Protein AF-A0A259B5K4-F1 (afdb_monomer)

pLDDT: mean 86.32, std 9.89, range [50.91, 97.94]

Secondary structure (DSSP, 8-state):
-HHHH-HHHHHHS-S----HHHHTT--TT-SS-SSBTTB----SEEEESSGGG--HHHHHHHHHHS-TTPEEEE---TTSPPPSSS--HHHHHHHHHHHTTS--HHHHHHHHHHHS--------TTPPP-HHHHT-------SSS-TT-HHHHHHHHHHTT-HHHHHHHHHSPPPTT-S------PPPTT-HHHHHHHHHHHHHHHHHHHS---SS---HHHHHHHHHHHHHHHTT--EEESBSSSTTBHHHHHHHHHHHHHHTTS--GGG-BTTB-TT-EEEE-S-BTTTTBPTT-EEEEEEEE-HHHHHHHTS--EEEEEEEEEEEE-TTSSEEEEEE-GGG--SEEE-SEEEGGGGTT--

Foldseek 3Di:
DCCVVCVPVVVVDDPDDDDLCVQQQPDPPDPAGPAFLVRARPAQEDEAEQCQQDAPVSVVNSVRRHDPNRHYHYYHDLLDDHHPHHDRPVVVLVVVLVLQFADAPVLQVVCCVVPVDGDDRTRDVPHHHDPSRSVDDDDPDDPVDPPPALVNQLVVCVSVVVPVSNVCSQPPDADPPDPHRRHDDDADPVRPVVLVVLCVLQVQLLVLQVVDDDDPPDDVVSNFVSQVSSVVSNQVDAAAAAACDDCRHPVNVLVVSVVSCCVVVSWVQVPDDVRATAFFKKAFCDQDPVLRDHGLFIWGWGWDFDPVVCVVVVHGDTDIWIWGWDPDADPVRHTDIDTHDPVVRPGMDGGSHDYPVSCPPHD

Radius of gyration: 24.73 Å; Cα contacts (8 Å, |Δi|>4): 506; chains: 1; bounding box: 57×51×72 Å

Nearest PDB structures (foldseek):
  8b1t-assembly1_D  TM=8.996E-01  e=3.443E-26  Escherichia coli
  6t2v-assembly1_D  TM=8.905E-01  e=2.777E-24  Escherichia coli
  3e1s-assembly1_A  TM=7.093E-01  e=1.771E-12  Deinococcus radiodurans
  3gpl-assembly2_B  TM=5.787E-01  e=5.650E-13  Deinococcus radiodurans R1 = ATCC 13939 = DSM 20539
  7mr1-assembly1_D  TM=8.893E-01  e=6.996E-08  Escherichia coli K-12

Solvent-accessible surface area (backbone atoms only — not comparable to full-atom values): 21088 Å² total; per-residue (Å²): 110,63,60,76,75,37,47,70,60,56,72,69,50,80,93,74,89,71,57,69,53,61,70,36,38,57,46,99,92,44,97,61,44,68,25,26,79,93,42,51,46,94,51,65,65,47,78,39,73,59,36,26,55,40,20,41,69,60,48,53,47,52,60,40,9,48,47,96,81,35,45,79,46,80,38,62,50,64,87,50,79,59,22,93,45,70,50,48,49,45,38,52,53,50,52,52,20,64,62,20,10,40,30,50,67,67,53,27,50,50,44,25,74,73,72,73,48,87,58,82,57,50,52,38,92,93,39,66,74,42,76,62,15,65,72,57,85,86,86,84,77,67,87,88,51,62,93,84,32,55,64,58,54,32,51,50,22,56,76,72,66,37,60,68,58,28,50,48,49,32,66,42,76,64,62,98,83,52,102,57,71,54,70,68,77,79,70,52,101,80,38,57,59,57,49,54,49,51,50,65,54,44,45,69,23,36,52,45,58,77,56,52,92,87,68,94,76,88,48,73,66,60,54,45,54,49,49,50,52,32,50,63,41,44,60,74,47,82,48,72,23,92,35,64,63,57,79,68,2,29,59,36,39,30,54,51,49,52,54,52,36,32,73,70,65,65,34,53,62,93,74,31,62,97,79,48,36,57,64,42,38,29,26,26,73,49,69,34,82,90,79,70,42,48,54,63,43,64,31,39,24,32,78,36,83,29,68,68,54,14,64,73,70,77,43,94,33,74,40,73,25,29,38,30,74,42,95,55,59,44,99,86,70,43,64,40,71,45,77,38,59,59,89,75,61,86,50,61,43,75,45,69,28,38,36,54,83,71,47,63,98,62,124

Sequence (363 aa):
PFAAAYPQLRASLPDTVDTVHRLIGIRPDQAQPRYHAGSPLPADVVVIDEASMLGLALMAKTLAALLPDTQLIMLGDQDQLASVEPGAVLGELGAAALNSGGYTPAMAQWILATTGEAVESATKAGAEPTALAEATVWLRQSHRFGASSAIAALAQSVNAGDDKAAVAWLTAPASSDSDFAIRLVHDDAARRPLLAIVLAATNSWLHLVNAPWQSADFGYQVIDDWARAVFAAHSQAQLLCALRHGAYGVVGLNAFIEHSLNHAGLINADQAIDGWYAGRPVMVTRNDSTLHLANGEVGLTLPYLDPELSASEGKPATGLRVAFLSDGVNVAGVPAVRWINPHRLVSVETAFALTVHKAQGSE

Mean predicted aligned error: 8.49 Å

Structure (mmCIF, N/CA/C/O backbone):
data_AF-A0A259B5K4-F1
#
_entry.id   AF-A0A259B5K4-F1
#
loop_
_atom_site.group_PDB
_atom_site.id
_atom_site.type_symbol
_atom_site.label_atom_id
_atom_site.label_alt_id
_atom_site.label_comp_id
_atom_site.label_asym_id
_atom_site.label_entity_id
_atom_site.label_seq_id
_atom_site.pdbx_PDB_ins_code
_atom_site.Cartn_x
_atom_site.Cartn_y
_atom_site.Cartn_z
_atom_site.occupancy
_atom_site.B_iso_or_equiv
_atom_site.auth_seq_id
_atom_site.auth_comp_id
_atom_site.auth_asym_id
_atom_site.auth_atom_id
_atom_site.pdbx_PDB_model_num
ATOM 1 N N . PRO A 1 1 ? 11.284 -12.332 17.196 1.00 63.81 1 PRO A N 1
ATOM 2 C CA . PRO A 1 1 ? 10.807 -12.054 18.578 1.00 63.81 1 PRO A CA 1
ATOM 3 C C . PRO A 1 1 ? 9.509 -12.801 18.929 1.00 63.81 1 PRO A C 1
ATOM 5 O O . PRO A 1 1 ? 9.563 -13.696 19.759 1.00 63.81 1 PRO A O 1
ATOM 8 N N . PHE A 1 2 ? 8.384 -12.529 18.251 1.00 68.75 2 PHE A N 1
ATOM 9 C CA . PHE A 1 2 ? 7.101 -13.203 18.515 1.00 68.75 2 PHE A CA 1
ATOM 10 C C . PHE A 1 2 ? 7.116 -14.700 18.174 1.00 68.75 2 PHE A C 1
ATOM 12 O O . PHE A 1 2 ? 6.819 -15.520 19.030 1.00 68.75 2 PHE A O 1
ATOM 19 N N . ALA A 1 3 ? 7.555 -15.073 16.967 1.00 69.75 3 ALA A N 1
ATOM 20 C CA . ALA A 1 3 ? 7.626 -16.481 16.552 1.00 69.75 3 ALA A CA 1
ATOM 21 C C . ALA A 1 3 ? 8.559 -17.334 17.436 1.00 69.75 3 ALA A C 1
ATOM 23 O O . ALA A 1 3 ? 8.342 -18.530 17.586 1.00 69.75 3 ALA A O 1
ATOM 24 N N . ALA A 1 4 ? 9.576 -16.714 18.040 1.00 75.69 4 ALA A N 1
ATOM 25 C CA . ALA A 1 4 ? 10.474 -17.383 18.977 1.00 75.69 4 ALA A CA 1
ATOM 26 C C . ALA A 1 4 ? 9.861 -17.508 20.383 1.00 75.69 4 ALA A C 1
ATOM 28 O O . ALA A 1 4 ? 10.070 -18.516 21.047 1.00 75.69 4 ALA A O 1
ATOM 29 N N . ALA A 1 5 ? 9.102 -16.499 20.825 1.00 77.75 5 ALA A N 1
ATOM 30 C CA . ALA A 1 5 ? 8.437 -16.493 22.127 1.00 77.75 5 ALA A CA 1
ATOM 31 C C . ALA A 1 5 ? 7.173 -17.372 22.152 1.00 77.75 5 ALA A C 1
ATOM 33 O O . ALA A 1 5 ? 6.894 -18.017 23.157 1.00 77.75 5 ALA A O 1
ATOM 34 N N . TYR A 1 6 ? 6.440 -17.437 21.035 1.00 82.06 6 TYR A N 1
ATOM 35 C CA . TYR A 1 6 ? 5.165 -18.150 20.902 1.00 82.06 6 TYR A CA 1
ATOM 36 C C . TYR A 1 6 ? 5.125 -19.029 19.638 1.00 82.06 6 TYR A C 1
ATOM 38 O O . TYR A 1 6 ? 4.276 -18.833 18.763 1.00 82.06 6 TYR A O 1
ATOM 46 N N . PRO A 1 7 ? 6.029 -20.018 19.511 1.00 78.75 7 PRO A N 1
ATOM 47 C CA . PRO A 1 7 ? 6.157 -20.823 18.294 1.00 78.75 7 PRO A CA 1
ATOM 48 C C . PRO A 1 7 ? 4.889 -21.626 17.980 1.00 78.75 7 PRO A C 1
ATOM 50 O O . PRO A 1 7 ? 4.495 -21.732 16.822 1.00 78.75 7 PRO A O 1
ATOM 53 N N . GLN A 1 8 ? 4.212 -22.140 19.012 1.00 83.38 8 GLN A N 1
ATOM 54 C CA . GLN A 1 8 ? 2.969 -22.902 18.855 1.00 83.38 8 GLN A CA 1
ATOM 55 C C . GLN A 1 8 ? 1.814 -22.023 18.363 1.00 83.38 8 GLN A C 1
ATOM 57 O O . GLN A 1 8 ? 1.091 -22.421 17.455 1.00 83.38 8 GLN A O 1
ATOM 62 N N . LEU A 1 9 ? 1.683 -20.806 18.906 1.00 79.94 9 LEU A N 1
ATOM 63 C CA . LEU A 1 9 ? 0.662 -19.859 18.461 1.00 79.94 9 LEU A CA 1
ATOM 64 C C . LEU A 1 9 ? 0.912 -19.446 17.009 1.00 79.94 9 LEU A C 1
ATOM 66 O O . LEU A 1 9 ? -0.007 -19.498 16.199 1.00 79.94 9 LEU A O 1
ATOM 70 N N . ARG A 1 10 ? 2.160 -19.124 16.640 1.00 78.50 10 ARG A N 1
ATOM 71 C CA . ARG A 1 10 ? 2.487 -18.765 15.252 1.00 78.50 10 ARG A CA 1
ATOM 72 C C . ARG A 1 10 ? 2.144 -19.878 14.261 1.00 78.50 10 ARG A C 1
ATOM 74 O O . ARG A 1 10 ? 1.649 -19.561 13.184 1.00 78.50 10 ARG A O 1
ATOM 81 N N . ALA A 1 11 ? 2.394 -21.138 14.616 1.00 80.00 11 ALA A N 1
ATOM 82 C CA . ALA A 1 11 ? 2.057 -22.288 13.775 1.00 80.00 11 ALA A CA 1
ATOM 83 C C . ALA A 1 11 ? 0.540 -22.525 13.639 1.00 80.00 11 ALA A C 1
ATOM 85 O O . ALA A 1 11 ? 0.114 -23.180 12.696 1.00 80.00 11 ALA A O 1
ATOM 86 N N . SER A 1 12 ? -0.267 -22.009 14.573 1.00 80.12 12 SER A N 1
ATOM 87 C CA . SER A 1 12 ? -1.734 -22.092 14.517 1.00 80.12 12 SER A CA 1
ATOM 88 C C . SER A 1 12 ? -2.400 -20.942 13.756 1.00 80.12 12 SER A C 1
ATOM 90 O O . SER A 1 12 ? -3.583 -21.034 13.436 1.00 80.12 12 SER A O 1
ATOM 92 N N . LEU A 1 13 ? -1.665 -19.858 13.478 1.00 79.06 13 LEU A N 1
ATOM 93 C CA . LEU A 1 13 ? -2.201 -18.725 12.728 1.00 79.06 13 LEU A CA 1
ATOM 94 C C . LEU A 1 13 ? -2.336 -19.084 11.240 1.00 79.06 13 LEU A C 1
ATOM 96 O O . LEU A 1 13 ? -1.445 -19.745 10.704 1.00 79.06 13 LEU A O 1
ATOM 100 N N . PRO A 1 14 ? -3.407 -18.634 10.559 1.00 75.81 14 PRO A N 1
ATOM 101 C CA . PRO A 1 14 ? -3.568 -18.856 9.128 1.00 75.81 14 PRO A CA 1
ATOM 102 C C . PRO A 1 14 ? -2.400 -18.257 8.340 1.00 75.81 14 PRO A C 1
ATOM 104 O O . PRO A 1 14 ? -2.008 -17.116 8.577 1.00 75.81 14 PRO A O 1
ATOM 107 N N . ASP A 1 15 ? -1.892 -19.001 7.359 1.00 71.31 15 ASP A N 1
ATOM 108 C CA . ASP A 1 15 ? -0.874 -18.496 6.427 1.00 71.31 15 ASP A CA 1
ATOM 109 C C . ASP A 1 15 ? -1.492 -17.831 5.184 1.00 71.31 15 ASP A C 1
ATOM 111 O O . ASP A 1 15 ? -0.783 -17.313 4.324 1.00 71.31 15 ASP A O 1
ATOM 115 N N . THR A 1 16 ? -2.823 -17.839 5.077 1.00 74.06 16 THR A N 1
ATOM 116 C CA . THR A 1 16 ? -3.566 -17.213 3.981 1.00 74.06 16 THR A CA 1
ATOM 117 C C . THR A 1 16 ? -4.403 -16.059 4.503 1.00 74.06 16 THR A C 1
ATOM 119 O O . THR A 1 16 ? -5.229 -16.247 5.397 1.00 74.06 16 THR A O 1
ATOM 122 N N . VAL A 1 17 ? -4.231 -14.891 3.895 1.00 79.44 17 VAL A N 1
ATOM 123 C CA . VAL A 1 17 ? -5.070 -13.712 4.114 1.00 79.44 17 VAL A CA 1
ATOM 124 C C . VAL A 1 17 ? -6.025 -13.538 2.937 1.00 79.44 17 VAL A C 1
ATOM 126 O O . VAL A 1 17 ? -5.662 -13.777 1.785 1.00 79.44 17 VAL A O 1
ATOM 129 N N . ASP A 1 18 ? -7.255 -13.127 3.224 1.00 84.25 18 ASP A N 1
ATOM 130 C CA . ASP A 1 18 ? -8.256 -12.787 2.218 1.00 84.25 18 ASP A CA 1
ATOM 131 C C . ASP A 1 18 ? -8.660 -11.323 2.389 1.00 84.25 18 ASP A C 1
ATOM 133 O O . ASP A 1 18 ? -8.783 -10.816 3.504 1.00 84.25 18 ASP A O 1
ATOM 137 N N . THR A 1 19 ? -8.938 -10.641 1.277 1.00 87.69 19 THR A N 1
ATOM 138 C CA . THR A 1 19 ? -9.600 -9.333 1.355 1.00 87.69 19 THR A CA 1
ATOM 139 C C . THR A 1 19 ? -10.990 -9.499 1.968 1.00 87.69 19 THR A C 1
ATOM 141 O O . THR A 1 19 ? -11.666 -10.499 1.714 1.00 87.69 19 THR A O 1
ATOM 144 N N . VAL A 1 20 ? -11.475 -8.493 2.704 1.00 90.31 20 VAL A N 1
ATOM 145 C CA . VAL A 1 20 ? -12.814 -8.538 3.326 1.00 90.31 20 VAL A CA 1
ATOM 146 C C . VAL A 1 20 ? -13.901 -8.851 2.291 1.00 90.31 20 VAL A C 1
ATOM 148 O O . VAL A 1 20 ? -14.750 -9.702 2.531 1.00 90.31 20 VAL A O 1
ATOM 151 N N . HIS A 1 21 ? -13.820 -8.264 1.092 1.00 89.06 21 HIS A N 1
ATOM 152 C CA . HIS A 1 21 ? -14.719 -8.565 -0.028 1.00 89.06 21 HIS A CA 1
ATOM 153 C C . HIS A 1 21 ? -14.776 -10.057 -0.375 1.00 89.06 21 HIS A C 1
ATOM 155 O O . HIS A 1 21 ? -15.860 -10.603 -0.591 1.00 89.06 21 HIS A O 1
ATOM 161 N N . ARG A 1 22 ? -13.613 -10.713 -0.441 1.00 88.31 22 ARG A N 1
ATOM 162 C CA . ARG A 1 22 ? -13.503 -12.139 -0.747 1.00 88.31 22 ARG A CA 1
ATOM 163 C C . ARG A 1 22 ? -13.982 -12.996 0.422 1.00 88.31 22 ARG A C 1
ATOM 165 O O . ARG A 1 22 ? -14.702 -13.961 0.171 1.00 88.31 22 ARG A O 1
ATOM 172 N N . LEU A 1 23 ? -13.667 -12.600 1.657 1.00 90.81 23 LEU A N 1
ATOM 173 C CA . LEU A 1 23 ? -14.089 -13.280 2.882 1.00 90.81 23 LEU A CA 1
ATOM 174 C C . LEU A 1 23 ? -15.616 -13.403 2.961 1.00 90.81 23 LEU A C 1
ATOM 176 O O . LEU A 1 23 ? -16.136 -14.507 3.099 1.00 90.81 23 LEU A O 1
ATOM 180 N N . ILE A 1 24 ? -16.347 -12.293 2.794 1.00 92.44 24 ILE A N 1
ATOM 181 C CA . ILE A 1 24 ? -17.823 -12.311 2.825 1.00 92.44 24 ILE A CA 1
ATOM 182 C C . ILE A 1 24 ? -18.454 -12.703 1.475 1.00 92.44 24 ILE A C 1
ATOM 184 O O . ILE A 1 24 ? -19.669 -12.872 1.362 1.00 92.44 24 ILE A O 1
ATOM 188 N N . GLY A 1 25 ? -17.629 -12.890 0.442 1.00 90.12 25 GLY A N 1
ATOM 189 C CA . GLY A 1 25 ? -18.035 -13.346 -0.883 1.00 90.12 25 GLY A CA 1
ATOM 190 C C . GLY A 1 25 ? -18.889 -12.338 -1.651 1.00 90.12 25 GLY A C 1
ATOM 191 O O . GLY A 1 25 ? -19.900 -12.727 -2.237 1.00 90.12 25 GLY A O 1
ATOM 192 N N . ILE A 1 26 ? -18.502 -11.058 -1.655 1.00 87.44 26 ILE A N 1
ATOM 193 C CA . ILE A 1 26 ? -19.095 -10.047 -2.542 1.00 87.44 26 ILE A CA 1
ATOM 194 C C . ILE A 1 26 ? -18.724 -10.367 -3.992 1.00 87.44 26 ILE A C 1
ATOM 196 O O . ILE A 1 26 ? -17.558 -10.601 -4.313 1.00 87.44 26 ILE A O 1
ATOM 200 N N . ARG A 1 27 ? -19.719 -10.328 -4.883 1.00 82.12 27 ARG A N 1
ATOM 201 C CA . ARG A 1 27 ? -19.526 -10.452 -6.331 1.00 82.12 27 ARG A CA 1
ATOM 202 C C . ARG A 1 27 ? -20.167 -9.266 -7.060 1.00 82.12 27 ARG A C 1
ATOM 204 O O . ARG A 1 27 ? -21.212 -8.804 -6.607 1.00 82.12 27 ARG A O 1
ATOM 211 N N . PRO A 1 28 ? -19.584 -8.772 -8.171 1.00 73.88 28 PRO A N 1
ATOM 212 C CA . PRO A 1 28 ? -20.106 -7.600 -8.886 1.00 73.88 28 PRO A CA 1
ATOM 213 C C . PRO A 1 28 ? -21.535 -7.777 -9.417 1.00 73.88 28 PRO A C 1
ATOM 215 O O . PRO A 1 28 ? -22.266 -6.806 -9.574 1.00 73.88 28 PRO A O 1
ATOM 218 N N . ASP A 1 29 ? -21.920 -9.016 -9.709 1.00 78.31 29 ASP A N 1
ATOM 219 C CA . ASP A 1 29 ? -23.199 -9.417 -10.290 1.00 78.31 29 ASP A CA 1
ATOM 220 C C . ASP A 1 29 ? -24.273 -9.750 -9.242 1.00 78.31 29 ASP A C 1
ATOM 222 O O . ASP A 1 29 ? -25.404 -10.074 -9.605 1.00 78.31 29 ASP A O 1
ATOM 226 N N . GLN A 1 30 ? -23.954 -9.664 -7.944 1.00 80.38 30 GLN A N 1
ATOM 227 C CA . GLN A 1 30 ? -24.877 -10.013 -6.866 1.00 80.38 30 GLN A CA 1
ATOM 228 C C . GLN A 1 30 ? -25.127 -8.842 -5.918 1.00 80.38 30 GLN A C 1
ATOM 230 O O . GLN A 1 30 ? -24.209 -8.210 -5.402 1.00 80.38 30 GLN A O 1
ATOM 235 N N . ALA A 1 31 ? -26.408 -8.581 -5.645 1.00 78.19 31 ALA A N 1
ATOM 236 C CA . ALA A 1 31 ? -26.819 -7.530 -4.717 1.00 78.19 31 ALA A CA 1
ATOM 237 C C . ALA A 1 31 ? -26.450 -7.853 -3.257 1.00 78.19 31 ALA A C 1
ATOM 239 O O . ALA A 1 31 ? -26.161 -6.944 -2.476 1.00 78.19 31 ALA A O 1
ATOM 240 N N . GLN A 1 32 ? -26.453 -9.139 -2.890 1.00 84.38 32 GLN A N 1
ATOM 241 C CA . GLN A 1 32 ? -26.075 -9.615 -1.561 1.00 84.38 32 GLN A CA 1
ATOM 242 C C . GLN A 1 32 ? -24.766 -10.413 -1.611 1.00 84.38 32 GLN A C 1
ATOM 244 O O . GLN A 1 32 ? -24.531 -11.125 -2.589 1.00 84.38 32 GLN A O 1
ATOM 249 N N . PRO A 1 33 ? -23.915 -10.312 -0.573 1.00 91.94 33 PRO A N 1
ATOM 250 C CA . PRO A 1 33 ? -22.754 -11.182 -0.435 1.00 91.94 33 PRO A CA 1
ATOM 251 C C . PRO A 1 33 ? -23.174 -12.638 -0.204 1.00 91.94 33 PRO A C 1
ATOM 253 O O . PRO A 1 33 ? -24.276 -12.908 0.274 1.00 91.94 33 PRO A O 1
ATOM 256 N N . ARG A 1 34 ? -22.260 -13.576 -0.480 1.00 93.31 34 ARG A N 1
ATOM 257 C CA . ARG A 1 34 ? -22.444 -14.999 -0.153 1.00 93.31 34 ARG A CA 1
ATOM 258 C C . ARG A 1 34 ? -22.757 -15.213 1.328 1.00 93.31 34 ARG A C 1
ATOM 260 O O . ARG A 1 34 ? -23.604 -16.044 1.641 1.00 93.31 34 ARG A O 1
ATOM 267 N N . TYR A 1 35 ? -22.046 -14.511 2.209 1.00 95.25 35 TYR A N 1
ATOM 268 C CA . TYR A 1 35 ? -22.278 -14.573 3.646 1.00 95.25 35 TYR A CA 1
ATOM 269 C C . TYR A 1 35 ? -23.049 -13.343 4.114 1.00 95.25 35 TYR A C 1
ATOM 271 O O . TYR A 1 35 ? -22.713 -12.207 3.786 1.00 95.25 35 TYR A O 1
ATOM 279 N N . HIS A 1 36 ? -24.121 -13.590 4.853 1.00 94.25 36 HIS A N 1
ATOM 280 C CA . HIS A 1 36 ? -25.070 -12.589 5.333 1.00 94.25 36 HIS A CA 1
ATOM 281 C C . HIS A 1 36 ? -25.866 -13.182 6.504 1.00 94.25 36 HIS A C 1
ATOM 283 O O . HIS A 1 36 ? -25.709 -14.355 6.825 1.00 94.25 36 HIS A O 1
ATOM 289 N N . ALA A 1 37 ? -26.794 -12.429 7.095 1.00 94.00 37 ALA A N 1
ATOM 290 C CA . ALA A 1 37 ? -27.520 -12.871 8.293 1.00 94.00 37 ALA A CA 1
ATOM 291 C C . ALA A 1 37 ? -28.302 -14.197 8.129 1.00 94.00 37 ALA A C 1
ATOM 293 O O . ALA A 1 37 ? -28.568 -14.885 9.107 1.00 94.00 37 ALA A O 1
ATOM 294 N N . GLY A 1 38 ? -28.677 -14.562 6.896 1.00 93.69 38 GLY A N 1
ATOM 295 C CA . GLY A 1 38 ? -29.364 -15.823 6.580 1.00 93.69 38 GLY A CA 1
ATOM 296 C C . GLY A 1 38 ? -28.426 -16.981 6.221 1.00 93.69 38 GLY A C 1
ATOM 297 O O . GLY A 1 38 ? -28.864 -18.125 6.173 1.00 93.69 38 GLY A O 1
ATOM 298 N N . SER A 1 39 ? -27.149 -16.692 5.975 1.00 94.44 39 SER A N 1
ATOM 299 C CA . SER A 1 39 ? -26.083 -17.667 5.748 1.00 94.44 39 SER A CA 1
ATOM 300 C C . SER A 1 39 ? -24.790 -17.111 6.356 1.00 94.44 39 SER A C 1
ATOM 302 O O . SER A 1 39 ? -23.978 -16.539 5.621 1.00 94.44 39 SER A O 1
ATOM 304 N N . PRO A 1 40 ? -24.617 -17.204 7.687 1.00 95.31 40 PRO A N 1
ATOM 305 C CA . PRO A 1 40 ? -23.494 -16.579 8.376 1.00 95.31 40 PRO A CA 1
ATOM 306 C C . PRO A 1 40 ? -22.138 -17.137 7.934 1.00 95.31 40 PRO A C 1
ATOM 308 O O . PRO A 1 40 ? -22.031 -18.277 7.474 1.00 95.31 40 PRO A O 1
ATOM 311 N N . LEU A 1 41 ? -21.097 -16.324 8.083 1.00 94.94 41 LEU A N 1
ATOM 312 C CA . LEU A 1 41 ? -19.709 -16.724 7.909 1.00 94.94 41 LEU A CA 1
ATOM 313 C C . LEU A 1 41 ? -19.365 -17.772 8.984 1.00 94.94 41 LEU A C 1
ATOM 315 O O . LEU A 1 41 ? -19.509 -17.482 10.172 1.00 94.94 41 LEU A O 1
ATOM 319 N N . PRO A 1 42 ? -18.909 -18.980 8.606 1.00 93.12 42 PRO A N 1
ATOM 320 C CA . PRO A 1 42 ? -18.572 -20.027 9.564 1.00 93.12 42 PRO A CA 1
ATOM 321 C C . PRO A 1 42 ? -17.194 -19.758 10.185 1.00 93.12 42 PRO A C 1
ATOM 323 O O . PRO A 1 42 ? -16.207 -20.390 9.813 1.00 93.12 42 PRO A O 1
ATOM 326 N N . ALA A 1 43 ? -17.123 -18.783 11.092 1.00 91.12 43 ALA A N 1
ATOM 327 C CA . ALA A 1 43 ? -15.902 -18.395 11.787 1.00 91.12 43 ALA A CA 1
ATOM 328 C C . ALA A 1 43 ? -16.173 -18.098 13.268 1.00 91.12 43 ALA A C 1
ATOM 330 O O . ALA A 1 43 ? -17.092 -17.346 13.600 1.00 91.12 43 ALA A O 1
ATOM 331 N N . ASP A 1 44 ? -15.328 -18.650 14.140 1.00 93.31 44 ASP A N 1
ATOM 332 C CA . ASP A 1 44 ? -15.343 -18.350 15.576 1.00 93.31 44 ASP A CA 1
ATOM 333 C C . ASP A 1 44 ? -14.652 -17.011 15.867 1.00 93.31 44 ASP A C 1
ATOM 335 O O . ASP A 1 44 ? -15.092 -16.246 16.721 1.00 93.31 44 ASP A O 1
ATOM 339 N N . VAL A 1 45 ? -13.585 -16.703 15.121 1.00 93.25 45 VAL A N 1
ATOM 340 C CA . VAL A 1 45 ? -12.811 -15.462 15.235 1.00 93.25 45 VAL A CA 1
ATOM 341 C C . VAL A 1 45 ? -12.574 -14.881 13.845 1.00 93.25 45 VAL A C 1
ATOM 343 O O . VAL A 1 45 ? -12.152 -15.588 12.929 1.00 93.25 45 VAL A O 1
ATOM 346 N N . VAL A 1 46 ? -12.811 -13.581 13.693 1.00 93.56 46 VAL A N 1
ATOM 347 C CA . VAL A 1 46 ? -12.497 -12.804 12.493 1.00 93.56 46 VAL A CA 1
ATOM 348 C C . VAL A 1 46 ? -11.534 -11.693 12.880 1.00 93.56 46 VAL A C 1
ATOM 350 O O . VAL A 1 46 ? -11.831 -10.887 13.758 1.00 93.56 46 VAL A O 1
ATOM 353 N N . VAL A 1 47 ? -10.384 -11.642 12.209 1.00 93.62 47 VAL A N 1
ATOM 354 C CA . VAL A 1 47 ? -9.388 -10.581 12.381 1.00 93.62 47 VAL A CA 1
ATOM 355 C C . VAL A 1 47 ? -9.344 -9.756 11.104 1.00 93.62 47 VAL A C 1
ATOM 357 O O . VAL A 1 47 ? -9.170 -10.304 10.017 1.00 93.62 47 VAL A O 1
ATOM 360 N N . ILE A 1 48 ? -9.525 -8.447 11.238 1.00 93.75 48 ILE A N 1
ATOM 361 C CA . ILE A 1 48 ? -9.438 -7.486 10.144 1.00 93.75 48 ILE A CA 1
ATOM 362 C C . ILE A 1 48 ? -8.250 -6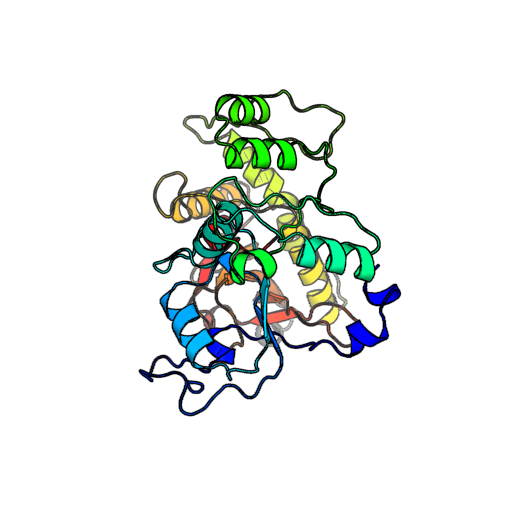.578 10.422 1.00 93.75 48 ILE A C 1
ATOM 364 O O . ILE A 1 48 ? -8.263 -5.833 11.400 1.00 93.75 48 ILE A O 1
ATOM 368 N N . ASP A 1 49 ? -7.257 -6.641 9.546 1.00 90.56 49 ASP A N 1
ATOM 369 C CA . ASP A 1 49 ? -6.155 -5.683 9.509 1.00 90.56 49 ASP A CA 1
ATOM 370 C C . ASP A 1 49 ? -6.487 -4.501 8.583 1.00 90.56 49 ASP A C 1
ATOM 372 O O . ASP A 1 49 ? -7.357 -4.627 7.715 1.00 90.56 49 ASP A O 1
ATOM 376 N N . GLU A 1 50 ? -5.826 -3.357 8.782 1.00 89.94 50 GLU A N 1
ATOM 377 C CA . GLU A 1 50 ? -6.075 -2.098 8.049 1.00 89.94 50 GLU A CA 1
ATOM 378 C C . GLU A 1 50 ? -7.568 -1.683 8.043 1.00 89.94 50 GLU A C 1
ATOM 380 O O . GLU A 1 50 ? -8.129 -1.203 7.052 1.00 89.94 50 GLU A O 1
ATOM 385 N N . ALA A 1 51 ? -8.254 -1.867 9.177 1.00 91.38 51 ALA A N 1
ATOM 386 C CA . ALA A 1 51 ? -9.685 -1.591 9.331 1.00 91.38 51 ALA A CA 1
ATOM 387 C C . ALA A 1 51 ? -10.050 -0.105 9.135 1.00 91.38 51 ALA A C 1
ATOM 389 O O . ALA A 1 51 ? -11.205 0.216 8.848 1.00 91.38 51 ALA A O 1
ATOM 390 N N . SER A 1 52 ? -9.076 0.800 9.243 1.00 88.25 52 SER A N 1
ATOM 391 C CA . SER A 1 52 ? -9.166 2.228 8.898 1.00 88.25 52 SER A CA 1
ATOM 392 C C . SER A 1 52 ? -9.569 2.465 7.437 1.00 88.25 52 SER A C 1
ATOM 394 O O . SER A 1 52 ? -10.237 3.455 7.131 1.00 88.25 52 SER A O 1
ATOM 396 N N . MET A 1 53 ? -9.236 1.532 6.539 1.00 87.44 53 MET A N 1
ATOM 397 C CA . MET A 1 53 ? -9.593 1.595 5.121 1.00 87.44 53 MET A CA 1
ATOM 398 C C . MET A 1 53 ? -11.023 1.110 4.826 1.00 87.44 53 MET A C 1
ATOM 400 O O . MET A 1 53 ? -11.498 1.263 3.695 1.00 87.44 53 MET A O 1
ATOM 404 N N . LEU A 1 54 ? -11.738 0.526 5.797 1.00 88.50 54 LEU A N 1
ATOM 405 C CA . LEU A 1 54 ? -13.085 -0.006 5.580 1.00 88.50 54 LEU A CA 1
ATOM 406 C C . LEU A 1 54 ? -14.158 1.087 5.621 1.00 88.50 54 LEU A C 1
ATOM 408 O O . LEU A 1 54 ? -14.366 1.749 6.638 1.00 88.50 54 LEU A O 1
ATOM 412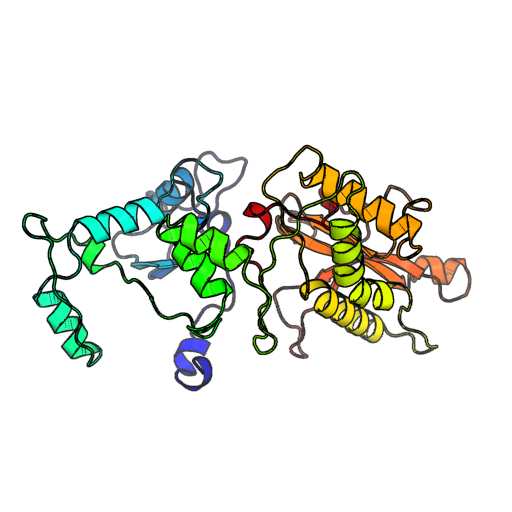 N N . GLY A 1 55 ? -14.904 1.203 4.522 1.00 89.12 55 GLY A N 1
ATOM 413 C CA . GLY A 1 55 ? -16.099 2.036 4.447 1.00 89.12 55 GLY A CA 1
ATOM 414 C C . GLY A 1 55 ? -17.282 1.455 5.225 1.00 89.12 55 GLY A C 1
ATOM 415 O O . GLY A 1 55 ? -17.360 0.252 5.509 1.00 89.12 55 GLY A O 1
ATOM 416 N N . LEU A 1 56 ? -18.267 2.310 5.514 1.00 91.00 56 LEU A N 1
ATOM 417 C CA . LEU A 1 56 ? -19.454 1.952 6.298 1.00 91.00 56 LEU A CA 1
ATOM 418 C C . LEU A 1 56 ? -20.253 0.794 5.683 1.00 91.00 56 LEU A C 1
ATOM 420 O O . LEU A 1 56 ? -20.702 -0.107 6.391 1.00 91.00 56 LEU A O 1
ATOM 424 N N . ALA A 1 57 ? -20.430 0.805 4.359 1.00 90.31 57 ALA A N 1
ATOM 425 C CA . ALA A 1 57 ? -21.235 -0.194 3.662 1.00 90.31 57 ALA A CA 1
ATOM 426 C C . ALA A 1 57 ? -20.618 -1.596 3.745 1.00 90.31 57 ALA A C 1
ATOM 428 O O . ALA A 1 57 ? -21.335 -2.578 3.959 1.00 90.31 57 ALA A O 1
ATOM 429 N N . LEU A 1 58 ? -19.297 -1.692 3.579 1.00 91.31 58 LEU A N 1
ATOM 430 C CA . LEU A 1 58 ? -18.582 -2.955 3.691 1.00 91.31 58 LEU A CA 1
ATOM 431 C C . LEU A 1 58 ? -18.586 -3.453 5.136 1.00 91.31 58 LEU A C 1
ATOM 433 O O . LEU A 1 58 ? -18.920 -4.612 5.359 1.00 91.31 58 LEU A O 1
ATOM 437 N N . MET A 1 59 ? -18.327 -2.577 6.112 1.00 93.81 59 MET A N 1
ATOM 438 C CA . MET A 1 59 ? -18.382 -2.949 7.527 1.00 93.81 59 MET A CA 1
ATOM 439 C C . MET A 1 59 ? -19.768 -3.464 7.937 1.00 93.81 59 MET A C 1
ATOM 441 O O . MET A 1 59 ? -19.872 -4.512 8.569 1.00 93.81 59 MET A O 1
ATOM 445 N N . ALA A 1 60 ? -20.846 -2.788 7.530 1.00 93.50 60 ALA A N 1
ATOM 446 C CA . ALA A 1 60 ? -22.209 -3.221 7.835 1.00 93.50 60 ALA A CA 1
ATOM 447 C C . ALA A 1 60 ? -22.517 -4.615 7.265 1.00 93.50 60 ALA A C 1
ATOM 449 O O . ALA A 1 60 ? -23.124 -5.444 7.943 1.00 93.50 60 ALA A O 1
ATOM 450 N N . LYS A 1 61 ? -22.070 -4.897 6.033 1.00 94.12 61 LYS A N 1
ATOM 451 C CA . LYS A 1 61 ? -22.200 -6.229 5.420 1.00 94.12 61 LYS A CA 1
ATOM 452 C C . LYS A 1 61 ? -21.373 -7.277 6.158 1.00 94.12 61 LYS A C 1
ATOM 454 O O . LYS A 1 61 ? -21.865 -8.383 6.355 1.00 94.12 61 LYS A O 1
ATOM 459 N N . THR A 1 62 ? -20.158 -6.927 6.579 1.00 94.81 62 THR A N 1
ATOM 460 C CA . THR A 1 62 ? -19.293 -7.815 7.358 1.00 94.81 62 THR A CA 1
ATOM 461 C C . THR A 1 62 ? -19.936 -8.174 8.688 1.00 94.81 62 THR A C 1
ATOM 463 O O . THR A 1 62 ? -20.105 -9.356 8.956 1.00 94.81 62 THR A O 1
ATOM 466 N N . LEU A 1 63 ? -20.393 -7.189 9.466 1.00 94.94 63 LEU A N 1
ATOM 467 C CA . LEU A 1 63 ? -21.077 -7.421 10.743 1.00 94.94 63 LEU A CA 1
ATOM 468 C C . LEU A 1 63 ? -22.353 -8.254 10.572 1.00 94.94 63 LEU A C 1
ATOM 470 O O . LEU A 1 63 ? -22.588 -9.178 11.341 1.00 94.94 63 LEU A O 1
ATOM 474 N N . ALA A 1 64 ? -23.147 -7.984 9.531 1.00 95.19 64 ALA A N 1
ATOM 475 C CA . ALA A 1 64 ? -24.348 -8.763 9.230 1.00 95.19 64 ALA A CA 1
ATOM 476 C C . ALA A 1 64 ? -24.052 -10.218 8.828 1.00 95.19 64 ALA A C 1
ATOM 478 O O . ALA A 1 64 ? -24.965 -11.041 8.841 1.00 95.19 64 ALA A O 1
ATOM 479 N N . ALA A 1 65 ? -22.819 -10.534 8.429 1.00 96.25 65 ALA A N 1
ATOM 480 C CA . ALA A 1 65 ? -22.396 -11.887 8.102 1.00 96.25 65 ALA A CA 1
ATOM 481 C C . ALA A 1 65 ? -21.890 -12.671 9.324 1.00 96.25 65 ALA A C 1
ATOM 483 O O . ALA A 1 65 ? -21.730 -13.882 9.208 1.00 96.25 65 ALA A O 1
ATOM 484 N N . LEU A 1 66 ? -21.630 -12.032 10.468 1.00 96.81 66 LEU A N 1
ATOM 485 C CA . LEU A 1 66 ? -21.096 -12.708 11.655 1.00 96.81 66 LEU A CA 1
ATOM 486 C C . LEU A 1 66 ? -22.205 -13.374 12.481 1.00 96.81 66 LEU A C 1
ATOM 488 O O . LEU A 1 66 ? -23.343 -12.902 12.516 1.00 96.81 66 LEU A O 1
ATOM 492 N N . LEU A 1 67 ? -21.868 -14.472 13.164 1.00 96.06 67 LEU A N 1
ATOM 493 C CA . LEU A 1 67 ? -22.737 -15.044 14.194 1.00 96.06 67 LEU A CA 1
ATOM 494 C C . LEU A 1 67 ? -22.655 -14.197 15.476 1.00 96.06 67 LEU A C 1
ATOM 496 O O . LEU A 1 67 ? -21.637 -13.543 15.702 1.00 96.06 67 LEU A O 1
ATOM 500 N N . PRO A 1 68 ? -23.678 -14.240 16.354 1.00 93.31 68 PRO A N 1
ATOM 501 C CA . PRO A 1 68 ? -23.643 -13.532 17.638 1.00 93.31 68 PRO A CA 1
ATOM 502 C C . PRO A 1 68 ? -22.433 -13.879 18.516 1.00 93.31 68 PRO A C 1
ATOM 504 O O . PRO A 1 68 ? -21.955 -13.020 19.250 1.00 93.31 68 PRO A O 1
ATOM 507 N N . ASP A 1 69 ? -21.937 -15.115 18.409 1.00 94.69 69 ASP A N 1
ATOM 508 C CA . ASP A 1 69 ? -20.809 -15.620 19.197 1.00 94.69 69 ASP A CA 1
ATOM 509 C C . ASP A 1 69 ? -19.455 -15.468 18.473 1.00 94.69 69 ASP A C 1
ATOM 511 O O . ASP A 1 69 ? -18.420 -15.849 19.019 1.00 94.69 69 ASP A O 1
ATOM 515 N N . THR A 1 70 ? -19.432 -14.919 17.249 1.00 96.31 70 THR A N 1
ATOM 516 C CA . THR A 1 70 ? -18.180 -14.675 16.520 1.00 96.31 70 THR A CA 1
ATOM 517 C C . THR A 1 70 ? -17.419 -13.508 17.150 1.00 96.31 70 THR A C 1
ATOM 519 O O . THR A 1 70 ? -17.929 -12.390 17.244 1.00 96.31 70 THR A O 1
ATOM 522 N N . GLN A 1 71 ? -16.155 -13.729 17.509 1.00 95.38 71 GLN A N 1
ATOM 523 C CA . GLN A 1 71 ? -15.271 -12.680 18.004 1.00 95.38 71 GLN A CA 1
ATOM 524 C C . GLN A 1 71 ? -14.667 -11.885 16.839 1.00 95.38 71 GLN A C 1
ATOM 526 O O . GLN A 1 71 ? -13.949 -12.435 16.007 1.00 95.38 71 GLN A O 1
ATOM 531 N N . LEU A 1 72 ? -14.918 -10.577 16.796 1.00 95.19 72 LEU A N 1
ATOM 532 C CA . LEU A 1 72 ? -14.312 -9.668 15.823 1.00 95.19 72 LEU A CA 1
ATOM 533 C C . LEU A 1 72 ? -13.151 -8.894 16.459 1.00 95.19 72 LEU A C 1
ATOM 535 O O . LEU A 1 72 ? -13.333 -8.223 17.472 1.00 95.19 72 LEU A O 1
ATOM 539 N N . ILE A 1 73 ? -11.979 -8.945 15.829 1.00 95.19 73 ILE A N 1
ATOM 540 C CA . ILE A 1 73 ? -10.803 -8.145 16.182 1.00 95.19 73 ILE A CA 1
ATOM 541 C C . ILE A 1 73 ? -10.491 -7.227 15.002 1.00 95.19 73 ILE A C 1
ATOM 543 O O . ILE A 1 73 ? -10.290 -7.697 13.884 1.00 95.19 73 ILE A O 1
ATOM 547 N N . MET A 1 74 ? -10.448 -5.919 15.249 1.00 94.38 74 MET A N 1
ATOM 548 C CA . MET A 1 74 ? -10.099 -4.915 14.243 1.00 94.38 74 MET A CA 1
ATOM 549 C C . MET A 1 74 ? -8.782 -4.249 14.620 1.00 94.38 74 MET A C 1
ATOM 551 O O . MET A 1 74 ? -8.610 -3.810 15.756 1.00 94.38 74 MET A O 1
ATOM 555 N N . LEU A 1 75 ? -7.872 -4.170 13.657 1.00 93.75 75 LEU A N 1
ATOM 556 C CA . LEU A 1 75 ? -6.579 -3.511 13.765 1.00 93.75 75 LEU A CA 1
ATOM 557 C C . LEU A 1 75 ? -6.527 -2.394 12.725 1.00 93.75 75 LEU A C 1
ATOM 559 O O . LEU A 1 75 ? -7.011 -2.556 11.607 1.00 93.75 75 LEU A O 1
ATOM 563 N N . GLY A 1 76 ? -5.971 -1.249 13.094 1.00 91.44 76 GLY A N 1
ATOM 564 C CA . GLY A 1 76 ? -5.806 -0.122 12.187 1.00 91.44 76 GLY A CA 1
ATOM 565 C C . GLY A 1 76 ? -5.399 1.139 12.931 1.00 91.44 76 GLY A C 1
ATOM 566 O O . GLY A 1 76 ? -5.404 1.181 14.163 1.00 91.44 76 GLY A O 1
ATOM 567 N N . ASP A 1 77 ? -5.058 2.165 12.166 1.00 88.12 77 ASP A N 1
ATOM 568 C CA . ASP A 1 77 ? -4.689 3.472 12.692 1.00 88.12 77 ASP A CA 1
ATOM 569 C C . ASP A 1 77 ? -5.862 4.450 12.529 1.00 88.12 77 ASP A C 1
ATOM 571 O O . ASP A 1 77 ? -6.338 4.702 11.422 1.00 88.12 77 ASP A O 1
ATOM 575 N N . GLN A 1 78 ? -6.350 4.985 13.652 1.00 84.62 78 GLN A N 1
ATOM 576 C CA . GLN A 1 78 ? -7.468 5.934 13.677 1.00 84.62 78 GLN A CA 1
ATOM 577 C C . GLN A 1 78 ? -7.125 7.273 13.001 1.00 84.62 78 GLN A C 1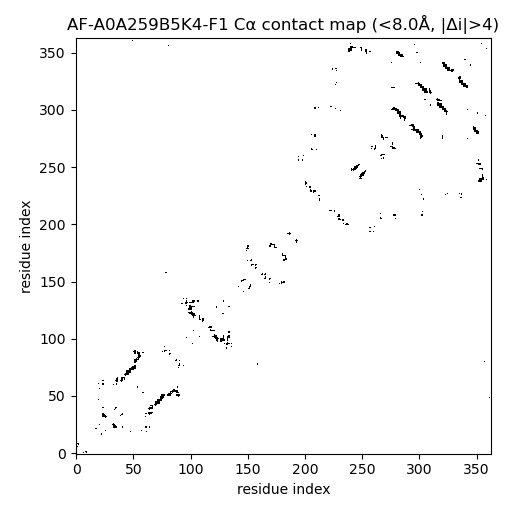
ATOM 579 O O . GLN A 1 78 ? -8.037 7.969 12.558 1.00 84.62 78 GLN A O 1
ATOM 584 N N . ASP A 1 79 ? -5.834 7.628 12.952 1.00 82.50 79 ASP A N 1
ATOM 585 C CA . ASP A 1 79 ? -5.336 8.896 12.412 1.00 82.50 79 ASP A CA 1
ATOM 586 C C . ASP A 1 79 ? -4.916 8.759 10.932 1.00 82.50 79 ASP A C 1
ATOM 588 O O . ASP A 1 79 ? -4.511 9.735 10.294 1.00 82.50 79 ASP A O 1
ATOM 592 N N . GLN A 1 80 ? -5.024 7.555 10.356 1.00 82.81 80 GLN A N 1
ATOM 593 C CA . GLN A 1 80 ? -4.766 7.316 8.938 1.00 82.81 80 GLN A CA 1
ATOM 594 C C . GLN A 1 80 ? -5.839 7.986 8.065 1.00 82.81 80 GLN A C 1
ATOM 596 O O . GLN A 1 80 ? -6.969 8.231 8.492 1.00 82.81 80 GLN A O 1
ATOM 601 N N . LEU A 1 81 ? -5.505 8.249 6.797 1.00 80.00 81 LEU A N 1
ATOM 602 C CA . LEU A 1 81 ? -6.493 8.702 5.817 1.00 80.00 81 LEU A CA 1
ATOM 603 C C . LEU A 1 81 ? -7.675 7.727 5.776 1.00 80.00 81 LEU A C 1
ATOM 605 O O . LEU A 1 81 ? -7.492 6.529 5.548 1.00 80.00 81 LEU A O 1
ATOM 609 N N . ALA A 1 82 ? -8.874 8.272 5.982 1.00 72.38 82 ALA A N 1
ATOM 610 C CA . ALA A 1 82 ? -10.111 7.511 5.960 1.00 72.38 82 ALA A CA 1
ATOM 611 C C . ALA A 1 82 ? -10.316 6.795 4.617 1.00 72.38 82 ALA A C 1
ATOM 613 O O . ALA A 1 82 ? -9.751 7.179 3.587 1.00 72.38 82 ALA A O 1
ATOM 614 N N . SER A 1 83 ? -11.178 5.776 4.637 1.00 72.50 83 SER A N 1
ATOM 615 C CA . SER A 1 83 ? -11.615 5.087 3.425 1.00 72.50 83 SER A CA 1
ATOM 616 C C . SER A 1 83 ? -12.038 6.069 2.325 1.00 72.50 83 SER A C 1
ATOM 618 O O . SER A 1 83 ? -12.629 7.119 2.580 1.00 72.50 83 SER A O 1
ATOM 620 N N . VAL A 1 84 ? -11.774 5.695 1.072 1.00 71.75 84 VAL A N 1
ATOM 621 C CA . VAL A 1 84 ? -12.309 6.400 -0.106 1.00 71.75 84 VAL A CA 1
ATOM 622 C C . VAL A 1 84 ? -13.838 6.272 -0.163 1.00 71.75 84 VAL A C 1
ATOM 624 O O . VAL A 1 84 ? -14.520 7.119 -0.743 1.00 71.75 84 VAL A O 1
ATOM 627 N N . GLU A 1 85 ? -14.385 5.208 0.430 1.00 74.94 85 GLU A N 1
ATOM 628 C CA . GLU A 1 85 ? -15.822 5.018 0.577 1.00 74.94 85 GLU A CA 1
ATOM 629 C C . GLU A 1 85 ? -16.390 5.866 1.731 1.00 74.94 85 GLU A C 1
ATOM 631 O O . GLU A 1 85 ? -15.683 6.168 2.690 1.00 74.94 85 GLU A O 1
ATOM 636 N N . PRO A 1 86 ? -17.681 6.241 1.689 1.00 75.25 86 PRO A N 1
ATOM 637 C CA . PRO A 1 86 ? -18.289 7.019 2.762 1.00 75.25 86 PRO A CA 1
ATOM 638 C C . PRO A 1 86 ? -18.215 6.335 4.139 1.00 75.25 86 PRO A C 1
ATOM 640 O O . PRO A 1 86 ? -18.584 5.165 4.291 1.00 75.25 86 PRO A O 1
ATOM 643 N N . GLY A 1 87 ? -17.850 7.130 5.149 1.00 75.50 87 GLY A N 1
ATOM 644 C CA . GLY A 1 87 ? -17.840 6.762 6.567 1.00 75.50 87 GLY A CA 1
ATOM 645 C C . GLY A 1 87 ? -16.467 6.309 7.068 1.00 75.50 87 GLY A C 1
ATOM 646 O O . GLY A 1 87 ? -15.836 5.444 6.469 1.00 75.50 87 GLY A O 1
ATOM 647 N N . ALA A 1 88 ? -16.025 6.875 8.194 1.00 81.75 88 ALA A N 1
ATOM 648 C CA . ALA A 1 88 ? -14.756 6.549 8.843 1.00 81.75 88 ALA A CA 1
ATOM 649 C C . ALA A 1 88 ? -15.010 5.675 10.079 1.00 81.75 88 ALA A C 1
ATOM 651 O O . ALA A 1 88 ? -14.940 6.144 11.214 1.00 81.75 88 ALA A O 1
ATOM 652 N N . VAL A 1 89 ? -15.349 4.401 9.859 1.00 87.94 89 VAL A N 1
ATOM 653 C CA . VAL A 1 89 ? -15.890 3.545 10.928 1.00 87.94 89 VAL A CA 1
ATOM 654 C C . VAL A 1 89 ? -14.922 3.396 12.102 1.00 87.94 89 VAL A C 1
ATOM 656 O O . VAL A 1 89 ? -15.315 3.623 13.244 1.00 87.94 89 VAL A O 1
ATOM 659 N N . LEU A 1 90 ? -13.656 3.053 11.840 1.00 88.88 90 LEU A N 1
ATOM 660 C CA . LEU A 1 90 ? -12.670 2.862 12.908 1.00 88.88 90 LEU A CA 1
ATOM 661 C C . LEU A 1 90 ? -12.429 4.159 13.698 1.00 88.88 90 LEU A C 1
ATOM 663 O O . LEU A 1 90 ? -12.395 4.127 14.926 1.00 88.88 90 LEU A O 1
ATOM 667 N N . GLY A 1 91 ? -12.322 5.295 13.002 1.00 85.44 91 GLY A N 1
ATOM 668 C CA . GLY A 1 91 ? -12.130 6.604 13.629 1.00 85.44 91 GLY A CA 1
ATOM 669 C C . GLY A 1 91 ? -13.307 7.009 14.521 1.00 85.44 91 GLY A C 1
ATOM 670 O O . GLY A 1 91 ? -13.102 7.470 15.642 1.00 85.44 91 GLY A O 1
ATOM 671 N N . GLU A 1 92 ? -14.545 6.778 14.075 1.00 87.62 92 GLU A N 1
ATOM 672 C CA . GLU A 1 92 ? -15.747 7.062 14.869 1.00 87.62 92 GLU A CA 1
ATOM 673 C C . GLU A 1 92 ? -15.871 6.143 16.095 1.00 87.62 92 GLU A C 1
ATOM 675 O O . GLU A 1 92 ? -16.188 6.621 17.187 1.00 87.62 92 GLU A O 1
ATOM 680 N N . LEU A 1 93 ? -15.570 4.846 15.949 1.00 88.00 93 LEU A N 1
ATOM 681 C CA . LEU A 1 93 ? -15.551 3.898 17.068 1.00 88.00 93 LEU A CA 1
ATOM 682 C C . LEU A 1 93 ? -14.483 4.273 18.103 1.00 88.00 93 LEU A C 1
ATOM 684 O O . LEU A 1 93 ? -14.775 4.313 19.300 1.00 88.00 93 LEU A O 1
ATOM 688 N N . GLY A 1 94 ? -13.273 4.608 17.647 1.00 85.12 94 GLY A N 1
ATOM 689 C CA . GLY A 1 94 ? -12.184 5.067 18.508 1.00 85.12 94 GLY A CA 1
ATOM 690 C C . GLY A 1 94 ? -12.543 6.356 19.249 1.00 85.12 94 GLY A C 1
ATOM 691 O O . GLY A 1 94 ? -12.410 6.433 20.472 1.00 85.12 94 GLY A O 1
ATOM 692 N N . ALA A 1 95 ? -13.088 7.351 18.546 1.00 83.25 95 ALA A N 1
ATOM 693 C CA . ALA A 1 95 ? -13.526 8.605 19.154 1.00 83.25 95 ALA A CA 1
ATOM 694 C C . ALA A 1 95 ? -14.634 8.391 20.199 1.00 83.25 95 ALA A C 1
ATOM 696 O O . ALA A 1 95 ? -14.588 8.984 21.281 1.00 83.25 95 ALA A O 1
ATOM 697 N N . ALA A 1 96 ? -15.615 7.528 19.914 1.00 82.50 96 ALA A N 1
ATOM 698 C CA . ALA A 1 96 ? -16.667 7.175 20.864 1.00 82.50 96 ALA A CA 1
ATOM 699 C C . ALA A 1 96 ? -16.087 6.519 22.129 1.00 82.50 96 ALA A C 1
ATOM 701 O O . ALA A 1 96 ? -16.416 6.937 23.242 1.00 82.50 96 ALA A O 1
ATOM 702 N N . ALA A 1 97 ? -15.162 5.571 21.962 1.00 83.25 97 ALA A N 1
ATOM 703 C CA . ALA A 1 97 ? -14.491 4.892 23.064 1.00 83.25 97 ALA A CA 1
ATOM 704 C C . ALA A 1 97 ? -13.681 5.866 23.951 1.00 83.25 97 ALA A C 1
ATOM 706 O O . ALA A 1 97 ? -13.834 5.858 25.179 1.00 83.25 97 ALA A O 1
ATOM 707 N N . LEU A 1 98 ? -12.903 6.780 23.351 1.00 77.88 98 LEU A N 1
ATOM 708 C CA . LEU A 1 98 ? -12.168 7.835 24.075 1.00 77.88 98 LEU A CA 1
ATOM 709 C C . LEU A 1 98 ? -13.102 8.792 24.828 1.00 77.88 98 LEU A C 1
ATOM 711 O O . LEU A 1 98 ? -12.765 9.304 25.901 1.00 77.88 98 LEU A O 1
ATOM 715 N N . ASN A 1 99 ? -14.282 9.063 24.272 1.00 76.12 99 ASN A N 1
ATOM 716 C CA . ASN A 1 99 ? -15.252 9.969 24.876 1.00 76.12 99 ASN A CA 1
ATOM 717 C C . ASN A 1 99 ? -16.015 9.345 26.047 1.00 76.12 99 ASN A C 1
ATOM 719 O O . ASN A 1 99 ? -16.340 10.075 26.982 1.00 76.12 99 ASN A O 1
ATOM 723 N N . SER A 1 100 ? -16.213 8.024 26.064 1.00 72.81 100 SER A N 1
ATOM 724 C CA . SER A 1 100 ? -16.832 7.324 27.202 1.00 72.81 100 SER A CA 1
ATOM 725 C C . SER A 1 100 ? -15.928 7.155 28.430 1.00 72.81 100 SER A C 1
ATOM 727 O O . SER A 1 100 ? -16.389 6.697 29.470 1.00 72.81 100 SER A O 1
ATOM 729 N N . GLY A 1 101 ? -14.658 7.572 28.354 1.00 66.44 101 GLY A N 1
ATOM 730 C CA . GLY A 1 101 ? -13.779 7.599 29.523 1.00 66.44 101 GLY A CA 1
ATOM 731 C C . GLY A 1 101 ? -13.005 6.305 29.798 1.00 66.44 101 GLY A C 1
ATOM 732 O O . GLY A 1 101 ? -12.656 6.030 30.935 1.00 66.44 101 GLY A O 1
ATOM 733 N N . GLY A 1 102 ? -12.701 5.500 28.783 1.00 77.50 102 GLY A N 1
ATOM 734 C CA . GLY A 1 102 ? -11.792 4.360 28.955 1.00 77.50 102 GLY A CA 1
ATOM 735 C C . GLY A 1 102 ? -12.342 3.245 29.855 1.00 77.50 102 GLY A C 1
ATOM 736 O O . GLY A 1 102 ? -13.529 2.929 29.807 1.00 77.50 102 GLY A O 1
ATOM 737 N N . TYR A 1 103 ? -11.461 2.609 30.631 1.00 85.81 103 TYR A N 1
ATOM 738 C CA . TYR A 1 103 ? -11.771 1.373 31.353 1.00 85.81 103 TYR A CA 1
ATOM 739 C C . TYR A 1 103 ? -12.484 1.604 32.685 1.00 85.81 103 TYR A C 1
ATOM 741 O O . TYR A 1 103 ? -12.132 2.506 33.450 1.00 85.81 103 TYR A O 1
ATOM 749 N N . THR A 1 104 ? -13.440 0.726 33.003 1.00 86.31 104 THR A N 1
ATOM 750 C CA . THR A 1 104 ? -14.027 0.670 34.345 1.00 86.31 104 THR A CA 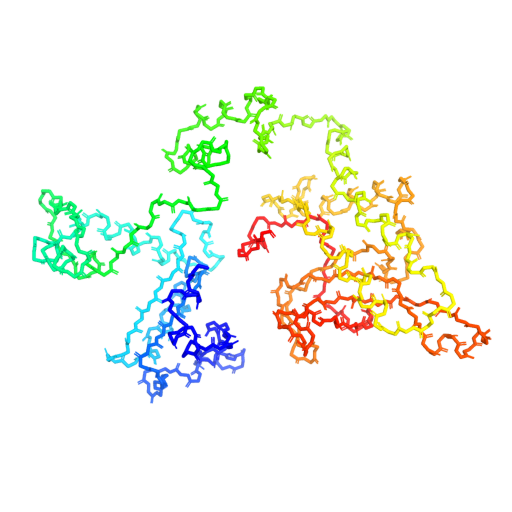1
ATOM 751 C C . THR A 1 104 ? -12.996 0.195 35.378 1.00 86.31 104 THR A C 1
ATOM 753 O O . THR A 1 104 ? -12.030 -0.491 35.024 1.00 86.31 104 THR A O 1
ATOM 756 N N . PRO A 1 105 ? -13.215 0.461 36.680 1.00 86.88 105 PRO A N 1
ATOM 757 C CA . PRO A 1 105 ? -12.359 -0.081 37.734 1.00 86.88 105 PRO A CA 1
ATOM 758 C C . PRO A 1 105 ? -12.259 -1.613 37.708 1.00 86.88 105 PRO A C 1
ATOM 760 O O . PRO A 1 105 ? -11.193 -2.165 37.976 1.00 86.88 105 PRO A O 1
ATOM 763 N N . ALA A 1 106 ? -13.352 -2.301 37.357 1.00 89.06 106 ALA A N 1
ATOM 764 C CA . ALA A 1 106 ? -13.380 -3.757 37.250 1.00 89.06 106 ALA A CA 1
ATOM 765 C C . ALA A 1 106 ? -12.502 -4.254 36.091 1.00 89.06 106 ALA A C 1
ATOM 767 O O . ALA A 1 106 ? -11.704 -5.172 36.282 1.00 89.06 106 ALA A O 1
ATOM 768 N N . MET A 1 107 ? -12.593 -3.614 34.921 1.00 90.06 107 MET A N 1
ATOM 769 C CA . MET A 1 107 ? -11.745 -3.937 33.774 1.00 90.06 107 MET A CA 1
ATOM 770 C C . MET A 1 107 ? -10.270 -3.635 34.057 1.00 90.06 107 MET A C 1
ATOM 772 O O . MET A 1 107 ? -9.413 -4.478 33.811 1.00 90.06 107 MET A O 1
ATOM 776 N N . ALA A 1 108 ? -9.959 -2.483 34.657 1.00 89.44 108 ALA A N 1
ATOM 777 C CA . ALA A 1 108 ? -8.591 -2.140 35.042 1.00 89.44 108 ALA A CA 1
ATOM 778 C C . ALA A 1 108 ? -7.993 -3.162 36.028 1.00 89.44 108 ALA A C 1
ATOM 780 O O . ALA A 1 108 ? -6.837 -3.564 35.886 1.00 89.44 108 ALA A O 1
ATOM 781 N N . GLN A 1 109 ? -8.787 -3.636 36.994 1.00 91.69 109 GLN A N 1
ATOM 782 C CA . GLN A 1 109 ? -8.366 -4.687 37.919 1.00 91.69 109 GLN A CA 1
ATOM 783 C C . GLN A 1 109 ? -8.151 -6.030 37.208 1.00 91.69 109 GLN A C 1
ATOM 785 O O . GLN A 1 109 ? -7.188 -6.733 37.516 1.00 91.69 109 GLN A O 1
ATOM 790 N N . TRP A 1 110 ? -9.015 -6.387 36.256 1.00 92.81 110 TRP A N 1
ATOM 791 C CA . TRP A 1 110 ? -8.846 -7.593 35.447 1.00 92.81 110 TRP A CA 1
ATOM 792 C C . TRP A 1 110 ? -7.582 -7.527 34.576 1.00 92.81 110 TRP A C 1
ATOM 794 O O . TRP A 1 110 ? -6.827 -8.501 34.536 1.00 92.81 110 TRP A O 1
ATOM 804 N N . ILE A 1 111 ? -7.296 -6.378 33.951 1.00 91.50 111 ILE A N 1
ATOM 805 C CA . ILE A 1 111 ? -6.063 -6.144 33.183 1.00 91.50 111 ILE A CA 1
ATOM 806 C C . ILE A 1 111 ? -4.843 -6.314 34.089 1.00 91.50 111 ILE A C 1
ATOM 808 O O . ILE A 1 111 ? -3.938 -7.069 33.736 1.00 91.50 111 ILE A O 1
ATOM 812 N N . LEU A 1 112 ? -4.839 -5.700 35.277 1.00 92.38 112 LEU A N 1
ATOM 813 C CA . LEU A 1 112 ? -3.749 -5.840 36.246 1.00 92.38 112 LEU A CA 1
ATOM 814 C C . LEU A 1 112 ? -3.544 -7.299 36.672 1.00 92.38 112 LEU A C 1
ATOM 816 O O . LEU A 1 112 ? -2.414 -7.776 36.714 1.00 92.38 112 LEU A O 1
ATOM 820 N N . ALA A 1 113 ? -4.624 -8.029 36.955 1.00 94.50 113 ALA A N 1
ATOM 821 C CA . ALA A 1 113 ? -4.546 -9.434 37.349 1.00 94.50 113 ALA A CA 1
ATOM 822 C C . ALA A 1 113 ? -4.046 -10.348 36.215 1.00 94.50 113 ALA A C 1
ATOM 824 O O . ALA A 1 113 ? -3.384 -11.347 36.484 1.00 94.50 113 ALA A O 1
ATOM 825 N N . THR A 1 114 ? -4.362 -10.011 34.962 1.00 92.94 114 THR A N 1
ATOM 826 C CA . THR A 1 114 ? -4.040 -10.836 33.786 1.00 92.94 114 THR A CA 1
ATOM 827 C C . THR A 1 114 ? -2.652 -10.534 33.225 1.00 92.94 114 THR A C 1
ATOM 829 O O . THR A 1 114 ? -1.940 -11.445 32.809 1.00 92.94 114 THR A O 1
ATOM 832 N N . THR A 1 115 ? -2.262 -9.260 33.203 1.00 91.25 115 THR A N 1
ATOM 833 C CA . THR A 1 115 ? -1.031 -8.783 32.550 1.00 91.25 115 THR A CA 1
ATOM 834 C C . THR A 1 115 ? 0.074 -8.415 33.537 1.00 91.25 115 THR A C 1
ATOM 836 O O . THR A 1 115 ? 1.237 -8.376 33.152 1.00 91.25 115 THR A O 1
ATOM 839 N N . GLY A 1 116 ? -0.270 -8.150 34.802 1.00 91.75 116 GLY A N 1
ATOM 840 C CA . GLY A 1 116 ? 0.638 -7.561 35.789 1.00 91.75 116 GLY A CA 1
ATOM 841 C C . GLY A 1 116 ? 0.806 -6.043 35.656 1.00 91.75 116 GLY A C 1
ATOM 842 O O . GLY A 1 116 ? 1.453 -5.441 36.509 1.00 91.75 116 GLY A O 1
ATOM 843 N N . GLU A 1 117 ? 0.203 -5.418 34.640 1.00 88.56 117 GLU A N 1
ATOM 844 C CA . GLU A 1 117 ? 0.347 -3.993 34.347 1.00 88.56 117 GLU A CA 1
ATOM 845 C C . GLU A 1 117 ? -0.859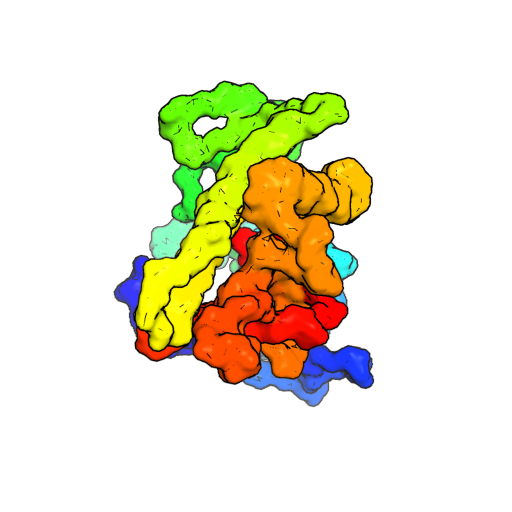 -3.188 34.834 1.00 88.56 117 GLU A C 1
ATOM 847 O O . GLU A 1 117 ? -2.019 -3.539 34.602 1.00 88.56 117 GLU A O 1
ATOM 852 N N . ALA A 1 118 ? -0.585 -2.072 35.508 1.00 88.25 118 ALA A N 1
ATOM 853 C CA . ALA A 1 118 ? -1.621 -1.149 35.944 1.00 88.25 118 ALA A CA 1
ATOM 854 C C . ALA A 1 118 ? -1.997 -0.197 34.803 1.00 88.25 118 ALA A C 1
ATOM 856 O O . ALA A 1 118 ? -1.139 0.462 34.219 1.00 88.25 118 ALA A O 1
ATOM 857 N N . VAL A 1 119 ? -3.296 -0.080 34.531 1.00 85.44 119 VAL A N 1
ATOM 858 C CA . VAL A 1 119 ? -3.849 0.904 33.594 1.00 85.44 119 VAL A CA 1
ATOM 859 C C . VAL A 1 119 ? -4.663 1.949 34.346 1.00 85.44 119 VAL A C 1
ATOM 861 O O . VAL A 1 119 ? -5.299 1.654 35.360 1.00 85.44 119 VAL A O 1
ATOM 864 N N . GLU A 1 120 ? -4.651 3.186 33.854 1.00 76.75 120 GLU A N 1
ATOM 865 C CA . GLU A 1 120 ? -5.468 4.253 34.428 1.00 76.75 120 GLU A CA 1
ATOM 866 C C . GLU A 1 120 ? -6.962 3.956 34.213 1.00 76.75 120 GLU A C 1
ATOM 868 O O . GLU A 1 120 ? -7.449 3.884 33.086 1.00 76.75 120 GLU A O 1
ATOM 873 N N . SER A 1 121 ? -7.701 3.798 35.313 1.00 66.19 121 SER A N 1
ATOM 874 C CA . SER A 1 121 ? -9.167 3.778 35.322 1.00 66.19 121 SER A CA 1
ATOM 875 C C . SER A 1 121 ? -9.657 5.223 35.360 1.00 66.19 121 SER A C 1
ATOM 877 O O . SER A 1 121 ? -9.686 5.831 36.431 1.00 66.19 121 SER A O 1
ATOM 879 N N . ALA A 1 122 ? -10.023 5.793 34.214 1.00 58.22 122 ALA A N 1
ATOM 880 C CA . ALA A 1 122 ? -10.400 7.202 34.129 1.00 58.22 122 ALA A CA 1
ATOM 881 C C . ALA A 1 122 ? -11.680 7.421 33.318 1.00 58.22 122 ALA A C 1
ATOM 883 O O . ALA A 1 122 ? -11.663 8.150 32.323 1.00 58.22 122 ALA A O 1
ATOM 884 N N . THR A 1 123 ? -12.806 6.858 33.782 1.00 61.16 123 THR A N 1
ATOM 885 C CA . THR A 1 123 ? -14.137 7.271 33.303 1.00 61.16 123 THR A CA 1
ATOM 886 C C . THR A 1 123 ? -14.228 8.787 33.428 1.00 61.16 123 THR A C 1
ATOM 888 O O . THR A 1 123 ? -14.193 9.314 34.545 1.00 61.16 123 THR A O 1
ATOM 891 N N . LYS A 1 124 ? -14.279 9.505 32.295 1.00 63.53 124 LYS A N 1
ATOM 892 C CA . LYS A 1 124 ? -14.461 10.960 32.269 1.00 63.53 124 LYS A CA 1
ATOM 893 C C . LYS A 1 124 ? -15.650 11.295 33.164 1.00 63.53 124 LYS A C 1
ATOM 895 O O . LYS A 1 124 ? -16.694 10.654 33.074 1.00 63.53 124 LYS A O 1
ATOM 900 N N . ALA A 1 125 ? -15.490 12.285 34.040 1.00 59.78 125 ALA A N 1
ATOM 901 C CA . ALA A 1 125 ? -16.544 12.662 34.974 1.00 59.78 125 ALA A CA 1
ATOM 902 C C . ALA A 1 125 ? -17.832 13.014 34.203 1.00 59.78 125 ALA A C 1
ATOM 904 O O . ALA A 1 125 ? -17.839 13.952 33.408 1.00 59.78 125 ALA A O 1
ATOM 905 N N . GLY A 1 126 ? -18.901 12.242 34.424 1.00 64.06 126 GLY A N 1
ATOM 906 C CA . GLY A 1 126 ? -20.189 12.401 33.740 1.00 64.06 126 GLY A CA 1
ATOM 907 C C . GLY A 1 126 ? -20.374 11.588 32.451 1.00 64.06 126 GLY A C 1
ATOM 908 O O . GLY A 1 126 ? -21.435 11.696 31.844 1.00 64.06 126 GLY A O 1
ATOM 909 N N . ALA A 1 127 ? -19.396 10.777 32.035 1.00 68.94 127 ALA A N 1
ATOM 910 C CA . ALA A 1 127 ? -19.550 9.816 30.945 1.00 68.94 127 ALA A CA 1
ATOM 911 C C . ALA A 1 127 ? -19.910 8.428 31.495 1.00 68.94 127 ALA A C 1
ATOM 913 O O . ALA A 1 127 ? -19.316 7.977 32.477 1.00 68.94 127 ALA A O 1
ATOM 914 N N . GLU A 1 128 ? -20.870 7.745 30.865 1.00 71.38 128 GLU A N 1
ATOM 915 C CA . GLU A 1 128 ? -21.148 6.346 31.193 1.00 71.38 128 GLU A CA 1
ATOM 916 C C . GLU A 1 128 ? -20.147 5.419 30.486 1.00 71.38 128 GLU A C 1
ATOM 918 O O . GLU A 1 128 ? -19.869 5.614 29.296 1.00 71.38 128 GLU A O 1
ATOM 923 N N . PRO A 1 129 ? -19.602 4.411 31.190 1.00 74.62 129 PRO A N 1
ATOM 924 C CA . PRO A 1 129 ? -18.734 3.420 30.577 1.00 74.62 129 PRO A CA 1
ATOM 925 C C . PRO A 1 129 ? -19.498 2.642 29.504 1.00 74.62 129 PRO A C 1
ATOM 927 O O . PRO A 1 129 ? -20.655 2.263 29.689 1.00 74.62 129 PRO A O 1
ATOM 930 N N . THR A 1 130 ? -18.838 2.384 28.378 1.00 83.12 130 THR A N 1
ATOM 931 C CA . THR A 1 130 ? -19.415 1.617 27.271 1.00 83.12 130 THR A CA 1
ATOM 932 C C . THR A 1 130 ? -18.644 0.321 27.073 1.00 83.12 130 THR A C 1
ATOM 934 O O . THR A 1 130 ? -17.423 0.291 27.218 1.00 83.12 130 THR A O 1
ATOM 937 N N . ALA A 1 131 ? -19.343 -0.743 26.667 1.00 87.12 131 ALA A N 1
ATOM 938 C CA . ALA A 1 131 ? -18.696 -2.002 26.292 1.00 87.12 131 ALA A CA 1
ATOM 939 C C . ALA A 1 131 ? -17.667 -1.805 25.161 1.00 87.12 131 ALA A C 1
ATOM 941 O O . ALA A 1 131 ? -16.654 -2.496 25.115 1.00 87.12 131 ALA A O 1
ATOM 942 N N . LEU A 1 132 ? -17.897 -0.825 24.277 1.00 87.44 132 LEU A N 1
ATOM 943 C CA . LEU A 1 132 ? -16.958 -0.465 23.217 1.00 87.44 132 LEU A CA 1
ATOM 944 C C . LEU A 1 132 ? -15.640 0.078 23.782 1.00 87.44 132 LEU A C 1
ATOM 946 O O . LEU A 1 132 ? -14.579 -0.333 23.324 1.00 87.44 132 LEU A O 1
ATOM 950 N N . ALA A 1 133 ? -15.682 0.963 24.782 1.00 84.88 133 ALA A N 1
ATOM 951 C CA . ALA A 1 133 ? -14.461 1.468 25.409 1.00 84.88 133 ALA A CA 1
ATOM 952 C C . ALA A 1 133 ? -13.663 0.378 26.113 1.00 84.88 133 ALA A C 1
ATOM 954 O O . ALA A 1 133 ? -12.441 0.365 26.012 1.00 84.88 133 ALA A O 1
ATOM 955 N N . GLU A 1 134 ? -14.341 -0.560 26.771 1.00 87.62 134 GLU A N 1
ATOM 956 C CA . GLU A 1 134 ? -13.675 -1.705 27.392 1.00 87.62 134 GLU A CA 1
ATOM 957 C C . GLU A 1 134 ? -13.065 -2.673 26.371 1.00 87.62 134 GLU A C 1
ATOM 959 O O . GLU A 1 134 ? -12.081 -3.342 26.676 1.00 87.62 134 GLU A O 1
ATOM 964 N N . ALA A 1 135 ? -13.609 -2.706 25.153 1.00 89.75 135 ALA A N 1
ATOM 965 C CA . ALA A 1 135 ? -13.109 -3.500 24.035 1.00 89.75 135 ALA A CA 1
ATOM 966 C C . ALA A 1 135 ? -12.100 -2.757 23.135 1.00 89.75 135 ALA A C 1
ATOM 968 O O . ALA A 1 135 ? -11.688 -3.306 22.113 1.00 89.75 135 ALA A O 1
ATOM 969 N N . THR A 1 136 ? -11.698 -1.525 23.474 1.00 89.44 136 THR A N 1
ATOM 970 C CA . THR A 1 136 ? -10.786 -0.717 22.647 1.00 89.44 136 THR A CA 1
ATOM 971 C C . THR A 1 136 ? -9.433 -0.544 23.323 1.00 89.44 136 THR A C 1
ATOM 973 O O . THR A 1 136 ? -9.351 -0.070 24.451 1.00 89.44 136 THR A O 1
ATOM 976 N N . VAL A 1 137 ? -8.356 -0.863 22.601 1.00 89.00 137 VAL A N 1
ATOM 977 C CA . VAL A 1 137 ? -6.972 -0.741 23.078 1.00 89.00 137 VAL A CA 1
ATOM 978 C C . VAL A 1 137 ? -6.186 0.181 22.146 1.00 89.00 137 VAL A C 1
ATOM 980 O O . VAL A 1 137 ? -6.176 -0.030 20.937 1.00 89.00 137 VAL A O 1
ATOM 983 N N . TRP A 1 138 ? -5.469 1.162 22.707 1.00 87.00 138 TRP A N 1
ATOM 984 C CA . TRP A 1 138 ? -4.528 2.006 21.957 1.00 87.00 138 TRP A CA 1
ATOM 985 C C . TRP A 1 138 ? -3.087 1.611 22.244 1.00 87.00 138 TRP A C 1
ATOM 987 O O . TRP A 1 138 ? -2.622 1.684 23.384 1.00 87.00 138 TRP A O 1
ATOM 997 N N . LEU A 1 139 ? -2.354 1.274 21.188 1.00 87.75 139 LEU A N 1
ATOM 998 C CA . LEU A 1 139 ? -0.920 1.029 21.255 1.00 87.75 139 LEU A CA 1
ATOM 999 C C . LEU A 1 139 ? -0.180 2.349 21.021 1.00 87.75 139 LEU A C 1
ATOM 1001 O O . LEU A 1 139 ? -0.251 2.928 19.944 1.00 87.75 139 LEU A O 1
ATOM 1005 N N . ARG A 1 140 ? 0.511 2.850 22.050 1.00 80.81 140 ARG A N 1
ATOM 1006 C CA . ARG A 1 140 ? 1.180 4.168 22.011 1.00 80.81 140 ARG A CA 1
ATOM 1007 C C . ARG A 1 140 ? 2.662 4.102 21.661 1.00 80.81 140 ARG A C 1
ATOM 1009 O O . ARG A 1 140 ? 3.268 5.122 21.346 1.00 80.81 140 ARG A O 1
ATOM 1016 N N . GLN A 1 141 ? 3.261 2.921 21.767 1.00 78.50 141 GLN A N 1
ATOM 1017 C CA . GLN A 1 141 ? 4.686 2.736 21.544 1.00 78.50 141 GLN A CA 1
ATOM 1018 C C . GLN A 1 141 ? 4.939 2.262 20.114 1.00 78.50 141 GLN A C 1
ATOM 1020 O O . GLN A 1 141 ? 4.493 1.187 19.720 1.00 78.50 141 GLN A O 1
ATOM 1025 N N . SER A 1 142 ? 5.695 3.055 19.354 1.00 77.94 142 SER A N 1
ATOM 1026 C CA . SER A 1 142 ? 6.225 2.624 18.062 1.00 77.94 142 SER A CA 1
ATOM 1027 C C . SER A 1 142 ? 7.531 1.862 18.264 1.00 77.94 142 SER A C 1
ATOM 1029 O O . SER A 1 142 ? 8.424 2.310 18.982 1.00 77.94 142 SER A O 1
ATOM 1031 N N . HIS A 1 143 ? 7.639 0.712 17.605 1.00 77.31 143 HIS A N 1
ATOM 1032 C CA . HIS A 1 143 ? 8.880 -0.059 17.510 1.00 77.31 143 HIS A CA 1
ATOM 1033 C C . HIS A 1 143 ? 9.599 0.142 16.169 1.00 77.31 143 HIS A C 1
ATOM 1035 O O . HIS A 1 143 ? 10.725 -0.324 16.014 1.00 77.31 143 HIS A O 1
ATOM 1041 N N . ARG A 1 144 ? 8.956 0.813 15.201 1.00 70.00 144 ARG A N 1
ATOM 1042 C CA . ARG A 1 144 ? 9.497 1.030 13.850 1.00 70.00 144 ARG A CA 1
ATOM 1043 C C . ARG A 1 144 ? 10.526 2.153 13.817 1.00 70.00 144 ARG A C 1
ATOM 1045 O O . ARG A 1 144 ? 11.516 2.072 13.102 1.00 70.00 144 ARG A O 1
ATOM 1052 N N . PHE A 1 145 ? 10.298 3.183 14.624 1.00 67.19 145 PHE A N 1
ATOM 1053 C CA . PHE A 1 145 ? 11.187 4.326 14.754 1.00 67.19 145 PHE A CA 1
ATOM 1054 C C . PHE A 1 145 ? 11.468 4.563 16.234 1.00 67.19 145 PHE A C 1
ATOM 1056 O O . PHE A 1 145 ? 10.581 4.395 17.072 1.00 67.19 145 PHE A O 1
ATOM 1063 N N . GLY A 1 146 ? 12.696 4.964 16.569 1.00 65.06 146 GLY A N 1
ATOM 1064 C CA . GLY A 1 146 ? 12.997 5.413 17.927 1.00 65.06 146 GLY A CA 1
ATOM 1065 C C . GLY A 1 146 ? 12.113 6.606 18.302 1.00 65.06 146 GLY A C 1
ATOM 1066 O O . GLY A 1 146 ? 11.778 7.421 17.443 1.00 65.06 146 GLY A O 1
ATOM 1067 N N . ALA A 1 147 ? 11.765 6.742 19.584 1.00 62.56 147 ALA A N 1
ATOM 1068 C CA . ALA A 1 147 ? 10.959 7.863 20.086 1.00 62.56 147 ALA A CA 1
ATOM 1069 C C . ALA A 1 147 ? 11.574 9.251 19.787 1.00 62.56 147 ALA A C 1
ATOM 1071 O O . ALA A 1 147 ? 10.882 10.260 19.850 1.00 62.56 147 ALA A O 1
ATOM 1072 N N . SER A 1 148 ? 12.863 9.298 19.441 1.00 67.75 148 SER A N 1
ATOM 1073 C CA . SER A 1 148 ? 13.609 10.487 19.019 1.00 67.75 148 SER A CA 1
ATOM 1074 C C . SER A 1 148 ? 13.639 10.720 17.500 1.00 67.75 148 SER A C 1
ATOM 1076 O O . SER A 1 148 ? 14.328 11.632 17.047 1.00 67.75 148 SER A O 1
ATOM 1078 N N . SER A 1 149 ? 12.944 9.910 16.692 1.00 80.06 149 SER A N 1
ATOM 1079 C CA . SER A 1 149 ? 12.918 10.087 15.236 1.00 80.06 149 SER A CA 1
ATOM 1080 C C . SER A 1 149 ? 12.158 11.355 14.850 1.00 80.06 149 SER A C 1
ATOM 1082 O O . SER A 1 149 ? 11.036 11.585 15.307 1.00 80.06 149 SER A O 1
ATOM 1084 N N . ALA A 1 150 ? 12.736 12.139 13.937 1.00 83.75 150 ALA A N 1
ATOM 1085 C CA . ALA A 1 150 ? 12.094 13.326 13.382 1.00 83.75 150 ALA A CA 1
ATOM 1086 C C . ALA A 1 150 ? 10.741 12.997 12.722 1.00 83.75 150 ALA A C 1
ATOM 1088 O O . ALA A 1 150 ? 9.812 13.795 12.814 1.00 83.75 150 ALA A O 1
ATOM 1089 N N . ILE A 1 151 ? 10.598 11.811 12.109 1.00 84.94 151 ILE A N 1
ATOM 1090 C CA . ILE A 1 151 ? 9.339 11.361 11.479 1.00 84.94 151 ILE A CA 1
ATOM 1091 C C . ILE A 1 151 ? 8.243 11.197 12.527 1.00 84.94 151 ILE A C 1
ATOM 1093 O O . ILE A 1 151 ? 7.135 11.692 12.335 1.00 84.94 151 ILE A O 1
ATOM 1097 N N . ALA A 1 152 ? 8.562 10.554 13.652 1.00 83.19 152 ALA A N 1
ATOM 1098 C CA . ALA A 1 152 ? 7.608 10.356 14.737 1.00 83.19 152 ALA A CA 1
ATOM 1099 C C . ALA A 1 152 ? 7.173 11.697 15.345 1.00 83.19 152 ALA A C 1
ATOM 1101 O O . ALA A 1 152 ? 5.984 11.916 15.568 1.00 83.19 152 ALA A O 1
ATOM 1102 N N . ALA A 1 153 ? 8.119 12.614 15.558 1.00 85.56 153 ALA A N 1
ATOM 1103 C CA . ALA A 1 153 ? 7.822 13.929 16.112 1.00 85.56 153 ALA A CA 1
ATOM 1104 C C . ALA A 1 153 ? 6.989 14.805 15.154 1.00 85.56 153 ALA A C 1
ATOM 1106 O O . ALA A 1 153 ? 6.056 15.483 15.594 1.00 85.56 153 ALA A O 1
ATOM 1107 N N . LEU A 1 154 ? 7.270 14.756 13.844 1.00 88.62 154 LEU A N 1
ATOM 1108 C CA . LEU A 1 154 ? 6.446 15.426 12.836 1.00 88.62 154 LEU A CA 1
ATOM 1109 C C . LEU A 1 154 ? 5.028 14.844 12.808 1.00 88.62 154 LEU A C 1
ATOM 1111 O O . LEU A 1 154 ? 4.070 15.608 12.872 1.00 88.62 154 LEU A O 1
ATOM 1115 N N . ALA A 1 155 ? 4.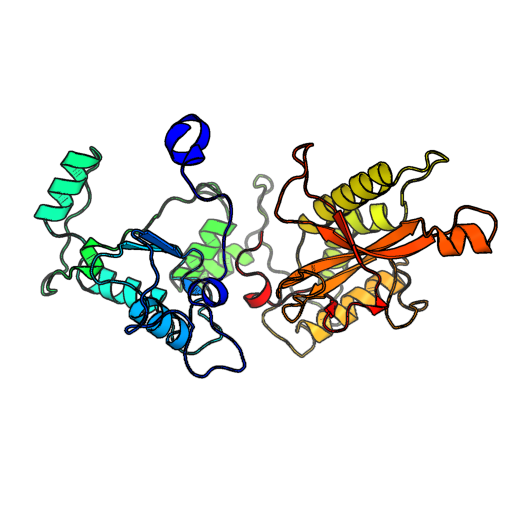889 13.517 12.755 1.00 87.62 155 ALA A N 1
ATOM 1116 C CA . ALA A 1 155 ? 3.586 12.853 12.735 1.00 87.62 155 ALA A CA 1
ATOM 1117 C C . ALA A 1 155 ? 2.747 13.213 13.973 1.00 87.62 155 ALA A C 1
ATOM 1119 O O . ALA A 1 155 ? 1.592 13.603 13.842 1.00 87.62 155 ALA A O 1
ATOM 1120 N N . GLN A 1 156 ? 3.346 13.196 15.168 1.00 87.62 156 GLN A N 1
ATOM 1121 C CA . GLN A 1 156 ? 2.668 13.617 16.401 1.00 87.62 156 GLN A CA 1
ATOM 1122 C C . GLN A 1 156 ? 2.223 15.083 16.358 1.00 87.62 156 GLN A C 1
ATOM 1124 O O . GLN A 1 156 ? 1.120 15.396 16.799 1.00 87.62 156 GLN A O 1
ATOM 1129 N N . SER A 1 157 ? 3.054 15.975 15.809 1.00 90.88 157 SER A N 1
ATOM 1130 C CA . SER A 1 157 ? 2.709 17.396 15.666 1.00 90.88 157 SER A CA 1
ATOM 1131 C C . SER A 1 157 ? 1.526 17.589 14.710 1.00 90.88 157 SER A C 1
ATOM 1133 O O . SER A 1 157 ? 0.627 18.377 14.996 1.00 90.88 157 SER A O 1
ATOM 1135 N N . VAL A 1 158 ? 1.490 16.827 13.609 1.00 91.06 158 VAL A N 1
ATOM 1136 C CA . VAL A 1 158 ? 0.368 16.817 12.657 1.00 91.06 158 VAL A CA 1
ATOM 1137 C C . VAL A 1 158 ? -0.910 16.299 13.320 1.00 91.06 158 VAL A C 1
ATOM 1139 O O . VAL A 1 158 ? -1.932 16.978 13.244 1.00 91.06 158 VAL A O 1
ATOM 1142 N N . ASN A 1 159 ? -0.855 15.166 14.026 1.00 88.38 159 ASN A N 1
ATOM 1143 C CA . ASN A 1 159 ? -2.030 14.581 14.687 1.00 88.38 159 ASN A CA 1
ATOM 1144 C C . ASN A 1 159 ? -2.568 15.483 15.812 1.00 88.38 159 ASN A C 1
ATOM 1146 O O . ASN A 1 159 ? -3.775 15.563 16.024 1.00 88.38 159 ASN A O 1
ATOM 1150 N N . ALA A 1 160 ? -1.688 16.207 16.510 1.00 89.00 160 ALA A N 1
ATOM 1151 C CA . ALA A 1 160 ? -2.075 17.182 17.529 1.00 89.00 160 ALA A CA 1
ATOM 1152 C C . ALA A 1 160 ? -2.642 18.494 16.949 1.00 89.00 160 ALA A C 1
ATOM 1154 O O . ALA A 1 160 ? -3.153 19.322 17.704 1.00 89.00 160 ALA A O 1
ATOM 1155 N N . GLY A 1 161 ? -2.537 18.709 15.632 1.00 92.62 161 GLY A N 1
ATOM 1156 C CA . GLY A 1 161 ? -2.902 19.970 14.988 1.00 92.62 161 GLY A CA 1
ATOM 1157 C C . GLY A 1 161 ? -1.964 21.137 15.326 1.00 92.62 161 GLY A C 1
ATOM 1158 O O . GLY A 1 161 ? -2.368 22.291 15.187 1.00 92.62 161 GLY A O 1
ATOM 1159 N N . ASP A 1 162 ? -0.733 20.862 15.774 1.00 94.62 162 ASP A N 1
ATOM 1160 C CA . ASP A 1 162 ? 0.288 21.878 16.056 1.00 94.62 162 ASP A CA 1
ATOM 1161 C C . ASP A 1 162 ? 1.059 22.216 14.771 1.00 94.62 162 ASP A C 1
ATOM 1163 O O . ASP A 1 162 ? 2.117 21.658 14.457 1.00 94.62 162 ASP A O 1
ATOM 1167 N N . ASP A 1 163 ? 0.491 23.141 13.998 1.00 94.25 163 ASP A N 1
ATOM 1168 C CA . ASP A 1 163 ? 1.042 23.616 12.730 1.00 94.25 163 ASP A CA 1
ATOM 1169 C C . ASP A 1 163 ? 2.443 24.224 12.892 1.00 94.25 163 ASP A C 1
ATOM 1171 O O . ASP A 1 163 ? 3.330 23.984 12.069 1.00 94.25 163 ASP A O 1
ATOM 1175 N N . LYS A 1 164 ? 2.676 24.969 13.976 1.00 93.69 164 LYS A N 1
ATOM 1176 C CA . LYS A 1 164 ? 3.971 25.590 14.272 1.00 93.69 164 LYS A CA 1
ATOM 1177 C C . LYS A 1 164 ? 5.045 24.545 14.525 1.00 93.69 164 LYS A C 1
ATOM 1179 O O . LYS A 1 164 ? 6.132 24.662 13.956 1.00 93.69 164 LYS A O 1
ATOM 1184 N N . ALA A 1 165 ? 4.757 23.536 15.346 1.00 91.56 165 ALA A N 1
ATOM 1185 C CA . ALA A 1 165 ? 5.692 22.447 15.598 1.00 91.56 165 ALA A CA 1
ATOM 1186 C C . ALA A 1 165 ? 5.953 21.637 14.321 1.00 91.56 165 ALA A C 1
ATOM 1188 O O . ALA A 1 165 ? 7.109 21.365 13.996 1.00 91.56 165 ALA A O 1
ATOM 1189 N N . ALA A 1 166 ? 4.910 21.326 13.544 1.00 91.06 166 ALA A N 1
ATOM 1190 C CA . ALA A 1 166 ? 5.056 20.601 12.285 1.00 91.06 166 ALA A CA 1
ATOM 1191 C C . ALA A 1 166 ? 5.945 21.359 11.278 1.00 91.06 166 ALA A C 1
ATOM 1193 O O . ALA A 1 166 ? 6.874 20.788 10.705 1.00 91.06 166 ALA A O 1
ATOM 1194 N N . VAL A 1 167 ? 5.730 22.667 11.105 1.00 90.88 167 VAL A N 1
ATOM 1195 C CA . VAL A 1 167 ? 6.567 23.512 10.235 1.00 90.88 167 VAL A CA 1
ATOM 1196 C C . VAL A 1 167 ? 7.996 23.639 10.772 1.00 90.88 167 VAL A C 1
ATOM 1198 O O . VAL A 1 167 ? 8.947 23.633 9.986 1.00 90.88 167 VAL A O 1
ATOM 1201 N N . ALA A 1 168 ? 8.183 23.717 12.091 1.00 89.69 168 ALA A N 1
ATOM 1202 C CA . ALA A 1 168 ? 9.514 23.733 12.693 1.00 89.69 168 ALA A CA 1
ATOM 1203 C C . ALA A 1 168 ? 10.295 22.451 12.361 1.00 89.69 168 ALA A C 1
ATOM 1205 O O . ALA A 1 168 ? 11.446 22.539 11.943 1.00 89.69 168 ALA A O 1
ATOM 1206 N N . TRP A 1 169 ? 9.660 21.277 12.444 1.00 88.44 169 TRP A N 1
ATOM 1207 C CA . TRP A 1 169 ? 10.271 20.007 12.032 1.00 88.44 169 TRP A CA 1
ATOM 1208 C C . TRP A 1 169 ? 10.610 19.955 10.541 1.00 88.44 169 TRP A C 1
ATOM 1210 O O . TRP A 1 169 ? 11.664 19.445 10.171 1.00 88.44 169 TRP A O 1
ATOM 1220 N N . LEU A 1 170 ? 9.751 20.511 9.683 1.00 88.12 170 LEU A N 1
ATOM 1221 C CA . LEU A 1 170 ? 9.975 20.559 8.235 1.00 88.12 170 LEU A CA 1
ATOM 1222 C C . LEU A 1 170 ? 11.137 21.485 7.834 1.00 88.12 170 LEU A C 1
ATOM 1224 O O . LEU A 1 170 ? 11.808 21.240 6.832 1.00 88.12 170 LEU A O 1
ATOM 1228 N N . THR A 1 171 ? 11.363 22.559 8.592 1.00 87.50 171 THR A N 1
ATOM 1229 C CA . THR A 1 171 ? 12.364 23.599 8.286 1.00 87.50 171 THR A CA 1
ATOM 1230 C C . THR A 1 171 ? 13.660 23.463 9.080 1.00 87.50 171 THR A C 1
ATOM 1232 O O . THR A 1 171 ? 14.635 24.157 8.777 1.00 87.50 171 THR A O 1
ATOM 1235 N N . ALA A 1 172 ? 13.694 22.582 10.082 1.00 82.31 172 ALA A N 1
ATOM 1236 C CA . ALA A 1 172 ? 14.873 22.356 10.896 1.00 82.31 172 ALA A CA 1
ATOM 1237 C C . ALA A 1 172 ? 16.058 21.917 10.014 1.00 82.31 172 ALA A C 1
ATOM 1239 O O . ALA A 1 172 ? 15.899 21.066 9.133 1.00 82.31 172 ALA A O 1
ATOM 1240 N N . PRO A 1 173 ? 17.263 22.478 10.224 1.00 72.88 173 PRO A N 1
ATOM 1241 C CA . PRO A 1 173 ? 18.445 22.008 9.521 1.00 72.88 173 PRO A CA 1
ATOM 1242 C C . PRO A 1 173 ? 18.656 20.532 9.853 1.00 72.88 173 PRO A C 1
ATOM 1244 O O . PRO A 1 173 ? 18.608 20.144 11.020 1.00 72.88 173 PRO A O 1
ATOM 1247 N N . ALA A 1 174 ? 18.884 19.716 8.821 1.00 64.94 174 ALA A N 1
ATOM 1248 C CA . ALA A 1 174 ? 19.132 18.293 8.999 1.00 64.94 174 ALA A CA 1
ATOM 1249 C C . ALA A 1 174 ? 20.284 18.102 9.994 1.00 64.94 174 ALA A C 1
ATOM 1251 O O . ALA A 1 174 ? 21.408 18.541 9.733 1.00 64.94 174 ALA A O 1
ATOM 1252 N N . SER A 1 175 ? 19.999 17.487 11.143 1.00 58.25 175 SER A N 1
ATOM 1253 C CA . SER A 1 175 ? 21.048 17.130 12.088 1.00 58.25 175 SER A CA 1
ATOM 1254 C C . SER A 1 175 ? 21.938 16.081 11.426 1.00 58.25 175 SER A C 1
ATOM 1256 O O . SER A 1 175 ? 21.458 15.151 10.780 1.00 58.25 175 SER A O 1
ATOM 1258 N N . SER A 1 176 ? 23.251 16.231 11.567 1.00 52.50 176 SER A N 1
ATOM 1259 C CA . SER A 1 176 ? 24.241 15.300 11.012 1.00 52.50 176 SER A CA 1
ATOM 1260 C C . SER A 1 176 ? 24.221 13.910 11.665 1.00 52.50 176 SER A C 1
ATOM 1262 O O . SER A 1 176 ? 25.036 13.074 11.298 1.00 52.50 176 SER A O 1
ATOM 1264 N N . ASP A 1 177 ? 23.330 13.688 12.635 1.00 50.91 177 ASP A N 1
ATOM 1265 C CA . ASP A 1 177 ? 23.374 12.584 13.601 1.00 50.91 177 ASP A CA 1
ATOM 1266 C C . ASP A 1 177 ? 22.077 11.749 13.622 1.00 50.91 177 ASP A C 1
ATOM 1268 O O . ASP A 1 177 ? 21.855 10.958 14.534 1.00 50.91 177 ASP A O 1
ATOM 1272 N N . SER A 1 178 ? 21.180 11.933 12.643 1.00 51.88 178 SER A N 1
ATOM 1273 C CA . SER A 1 178 ? 19.970 11.111 12.527 1.00 51.88 178 SER A CA 1
ATOM 1274 C C . SER A 1 178 ? 19.801 10.534 11.122 1.00 51.88 178 SER A C 1
ATOM 1276 O O . SER A 1 178 ? 19.832 11.261 10.132 1.00 51.88 178 SER A O 1
ATOM 1278 N N . ASP A 1 179 ? 19.554 9.223 11.055 1.00 53.97 179 ASP A N 1
ATOM 1279 C CA . ASP A 1 179 ? 19.226 8.458 9.838 1.00 53.97 179 ASP A CA 1
ATOM 1280 C C . ASP A 1 179 ? 17.933 8.936 9.136 1.00 53.97 179 ASP A C 1
ATOM 1282 O O . ASP A 1 179 ? 17.574 8.448 8.067 1.00 53.97 179 ASP A O 1
ATOM 1286 N N . PHE A 1 180 ? 17.225 9.917 9.709 1.00 60.09 180 PHE A N 1
ATOM 1287 C CA . PHE A 1 180 ? 15.930 10.408 9.244 1.00 60.09 180 PHE A CA 1
ATOM 1288 C C . PHE A 1 180 ? 15.946 11.932 9.085 1.00 60.09 180 PHE A C 1
ATOM 1290 O O . PHE A 1 180 ? 15.554 12.677 9.983 1.00 60.09 180 PHE A O 1
ATOM 1297 N N . ALA A 1 181 ? 16.379 12.409 7.917 1.00 69.88 181 ALA A N 1
ATOM 1298 C CA . ALA A 1 181 ? 16.355 13.831 7.594 1.00 69.88 181 ALA A CA 1
ATOM 1299 C C . ALA A 1 181 ? 15.034 14.217 6.911 1.00 69.88 181 ALA A C 1
ATOM 1301 O O . ALA A 1 181 ? 14.848 13.986 5.717 1.00 69.88 181 ALA A O 1
ATOM 1302 N N . ILE A 1 182 ? 14.136 14.863 7.654 1.00 81.62 182 ILE A N 1
ATOM 1303 C CA . ILE A 1 182 ? 12.992 15.576 7.073 1.00 81.62 182 ILE A CA 1
ATOM 1304 C C . ILE A 1 182 ? 13.494 16.901 6.515 1.00 81.62 182 ILE A C 1
ATOM 1306 O O . ILE A 1 182 ? 14.271 17.597 7.167 1.00 81.62 182 ILE A O 1
ATOM 1310 N N . ARG A 1 183 ? 13.078 17.245 5.294 1.00 82.38 183 ARG A N 1
ATOM 1311 C CA . ARG A 1 183 ? 13.465 18.503 4.654 1.00 82.38 183 ARG A CA 1
ATOM 1312 C C . ARG A 1 183 ? 12.307 19.079 3.861 1.00 82.38 183 ARG A C 1
ATOM 1314 O O . ARG A 1 183 ? 11.795 18.428 2.953 1.00 82.38 183 ARG A O 1
ATOM 1321 N N . LEU A 1 184 ? 11.948 20.324 4.151 1.00 87.06 184 LEU A N 1
ATOM 1322 C CA . LEU A 1 184 ? 11.114 21.120 3.266 1.00 87.06 184 LEU A CA 1
ATOM 1323 C C . LEU A 1 184 ? 11.948 21.596 2.080 1.00 87.06 184 LEU A C 1
ATOM 1325 O O . LEU A 1 184 ? 12.933 22.317 2.240 1.00 87.06 184 LEU A O 1
ATOM 1329 N N . VAL A 1 185 ? 11.533 21.204 0.881 1.00 85.69 185 VAL A N 1
ATOM 1330 C CA . VAL A 1 185 ? 12.179 21.613 -0.363 1.00 85.69 185 VAL A CA 1
ATOM 1331 C C . VAL A 1 185 ? 11.227 22.528 -1.115 1.00 85.69 185 VAL A C 1
ATOM 1333 O O . VAL A 1 185 ? 10.150 22.112 -1.535 1.00 85.69 185 VAL A O 1
ATOM 1336 N N . HIS A 1 186 ? 11.620 23.790 -1.269 1.00 85.00 186 HIS A N 1
ATOM 1337 C CA . HIS A 1 186 ? 10.888 24.729 -2.110 1.00 85.00 186 HIS A CA 1
ATOM 1338 C C . HIS A 1 186 ? 11.209 24.446 -3.568 1.00 85.00 186 HIS A C 1
ATOM 1340 O O . HIS A 1 186 ? 12.377 24.478 -3.957 1.00 85.00 186 HIS A O 1
ATOM 1346 N N . ASP A 1 187 ? 10.175 24.179 -4.362 1.00 81.69 187 ASP A N 1
ATOM 1347 C CA . ASP A 1 187 ? 10.374 23.966 -5.785 1.00 81.69 187 ASP A CA 1
ATOM 1348 C C . ASP A 1 187 ? 10.650 25.293 -6.499 1.00 81.69 187 ASP A C 1
ATOM 1350 O O . ASP A 1 187 ? 10.077 26.333 -6.158 1.00 81.69 187 ASP A O 1
ATOM 1354 N N . ASP A 1 188 ? 11.541 25.262 -7.487 1.00 82.88 188 ASP A N 1
ATOM 1355 C CA . ASP A 1 188 ? 11.781 26.414 -8.353 1.00 82.88 188 ASP A CA 1
ATOM 1356 C C . ASP A 1 188 ? 10.881 26.359 -9.598 1.00 82.88 188 ASP A C 1
ATOM 1358 O O . ASP A 1 188 ? 10.208 25.365 -9.873 1.00 82.88 188 ASP A O 1
ATOM 1362 N N . ALA A 1 189 ? 10.860 27.437 -10.388 1.00 73.44 189 ALA A N 1
ATOM 1363 C CA . ALA A 1 189 ? 10.033 27.503 -11.596 1.00 73.44 189 ALA A CA 1
ATOM 1364 C C . ALA A 1 189 ? 10.354 26.401 -12.635 1.00 73.44 189 ALA A C 1
ATOM 1366 O O . ALA A 1 189 ? 9.553 26.177 -13.541 1.00 73.44 189 ALA A O 1
ATOM 1367 N N . ALA A 1 190 ? 11.502 25.724 -12.518 1.00 79.12 190 ALA A N 1
ATOM 1368 C CA . ALA A 1 190 ? 11.978 24.683 -13.427 1.00 79.12 190 ALA A CA 1
ATOM 1369 C C . ALA A 1 190 ? 12.041 23.283 -12.783 1.00 79.12 190 ALA A C 1
ATOM 1371 O O . ALA A 1 190 ? 12.537 22.348 -13.409 1.00 79.12 190 ALA A O 1
ATOM 1372 N N . ARG A 1 191 ? 11.544 23.129 -11.555 1.00 88.38 191 ARG A N 1
ATOM 1373 C CA . ARG A 1 191 ? 11.545 21.891 -10.774 1.00 88.38 191 ARG A CA 1
ATOM 1374 C C . ARG A 1 191 ? 12.907 21.242 -10.536 1.00 88.38 191 ARG A C 1
ATOM 1376 O O . ARG A 1 191 ? 13.017 20.015 -10.455 1.00 88.38 191 ARG A O 1
ATOM 1383 N N . ARG A 1 192 ? 13.980 22.032 -10.453 1.00 88.31 192 ARG A N 1
ATOM 1384 C CA . ARG A 1 192 ? 15.342 21.479 -10.303 1.00 88.31 192 ARG A CA 1
ATOM 1385 C C . ARG A 1 192 ? 15.533 20.674 -9.014 1.00 88.31 192 ARG A C 1
ATOM 1387 O O . ARG A 1 192 ? 16.163 19.619 -9.091 1.00 88.31 192 ARG A O 1
ATOM 1394 N N . PRO A 1 193 ? 15.008 21.105 -7.850 1.00 90.56 193 PRO A N 1
ATOM 1395 C CA . PRO A 1 193 ? 15.120 20.311 -6.631 1.00 90.56 193 PRO A CA 1
ATOM 1396 C C . PRO A 1 193 ? 14.407 18.961 -6.754 1.00 90.56 193 PRO A C 1
ATOM 1398 O O . PRO A 1 193 ? 14.980 17.934 -6.392 1.00 90.56 193 PRO A O 1
ATOM 1401 N N . LEU A 1 194 ? 13.201 18.945 -7.332 1.00 90.75 194 LEU A N 1
ATOM 1402 C CA . LEU A 1 194 ? 12.467 17.708 -7.591 1.00 90.75 194 LEU A CA 1
ATOM 1403 C C . LEU A 1 194 ? 13.236 16.784 -8.542 1.00 90.75 194 LEU A C 1
ATOM 1405 O O . LEU A 1 194 ? 13.340 15.591 -8.272 1.00 90.75 194 LEU A O 1
ATOM 1409 N N . LEU A 1 195 ? 13.819 17.321 -9.619 1.00 92.69 195 LEU A N 1
ATOM 1410 C CA . LEU A 1 195 ? 14.650 16.546 -10.541 1.00 92.69 195 LEU A CA 1
ATOM 1411 C C . LEU A 1 195 ? 15.820 15.864 -9.818 1.00 92.69 195 LEU A C 1
ATOM 1413 O O . LEU A 1 195 ? 16.056 14.677 -10.023 1.00 92.69 195 LEU A O 1
ATOM 1417 N N . ALA A 1 196 ? 16.531 16.589 -8.952 1.00 91.94 196 ALA A N 1
ATOM 1418 C CA . ALA A 1 196 ? 17.645 16.027 -8.192 1.00 91.94 196 ALA A CA 1
ATOM 1419 C C . ALA A 1 196 ? 17.198 14.871 -7.278 1.00 91.94 196 ALA A C 1
ATOM 1421 O O . ALA A 1 196 ? 17.879 13.848 -7.208 1.00 91.94 196 ALA A O 1
ATOM 1422 N N . ILE A 1 197 ? 16.036 15.008 -6.627 1.00 91.88 197 ILE A N 1
ATOM 1423 C CA . ILE A 1 197 ? 15.439 13.952 -5.795 1.00 91.88 197 ILE A CA 1
ATOM 1424 C C . ILE A 1 197 ? 15.069 12.735 -6.646 1.00 91.88 197 ILE A C 1
ATOM 1426 O O . ILE A 1 197 ? 15.417 11.617 -6.283 1.00 91.88 197 ILE A O 1
ATOM 1430 N N . VAL A 1 198 ? 14.406 12.943 -7.786 1.00 93.56 198 VAL A N 1
ATOM 1431 C CA . VAL A 1 198 ? 13.998 11.870 -8.707 1.00 93.56 198 VAL A CA 1
ATOM 1432 C C . VAL A 1 198 ? 15.209 11.090 -9.206 1.00 93.56 198 VAL A C 1
ATOM 1434 O O . VAL A 1 198 ? 15.205 9.861 -9.155 1.00 93.56 198 VAL A O 1
ATOM 1437 N N . LEU A 1 199 ? 16.257 11.786 -9.655 1.00 94.69 199 LEU A N 1
ATOM 1438 C CA . LEU A 1 199 ? 17.484 11.141 -10.118 1.00 94.69 199 LEU A CA 1
ATOM 1439 C C . LEU A 1 199 ? 18.125 10.331 -8.992 1.00 94.69 199 LEU A C 1
ATOM 1441 O O . LEU A 1 199 ? 18.417 9.161 -9.195 1.00 94.69 199 LEU A O 1
ATOM 1445 N N . ALA A 1 200 ? 18.271 10.901 -7.793 1.00 92.56 200 ALA A N 1
ATOM 1446 C CA . ALA A 1 200 ? 18.842 10.184 -6.654 1.00 92.56 200 ALA A CA 1
ATOM 1447 C C . ALA A 1 200 ? 18.015 8.946 -6.252 1.00 92.56 200 ALA A C 1
ATOM 1449 O O . ALA A 1 200 ? 18.584 7.877 -6.045 1.00 92.56 200 ALA A O 1
ATOM 1450 N N . ALA A 1 201 ? 16.687 9.078 -6.189 1.00 92.19 201 ALA A N 1
ATOM 1451 C CA . ALA A 1 201 ? 15.765 8.015 -5.787 1.00 92.19 201 ALA A CA 1
ATOM 1452 C C . ALA A 1 201 ? 15.701 6.855 -6.793 1.00 92.19 201 ALA A C 1
ATOM 1454 O O . ALA A 1 201 ? 15.469 5.712 -6.410 1.00 92.19 201 ALA A O 1
ATOM 1455 N N . THR A 1 202 ? 15.901 7.137 -8.082 1.00 95.00 202 THR A N 1
ATOM 1456 C CA . THR A 1 202 ? 15.768 6.132 -9.149 1.00 95.00 202 THR A CA 1
ATOM 1457 C C . THR A 1 202 ? 17.092 5.533 -9.613 1.00 95.00 202 THR A C 1
ATOM 1459 O O . THR A 1 202 ? 17.099 4.479 -10.248 1.00 95.00 202 THR A O 1
ATOM 1462 N N . ASN A 1 203 ? 18.218 6.163 -9.265 1.00 93.19 203 ASN A N 1
ATOM 1463 C CA . ASN A 1 203 ? 19.541 5.794 -9.761 1.00 93.19 203 ASN A CA 1
ATOM 1464 C C . ASN A 1 203 ? 19.896 4.323 -9.500 1.00 93.19 203 ASN A C 1
ATOM 1466 O O . ASN A 1 203 ? 20.351 3.623 -10.401 1.00 93.19 203 ASN A O 1
ATOM 1470 N N . SER A 1 204 ? 19.699 3.853 -8.265 1.00 93.69 204 SER A N 1
ATOM 1471 C CA . SER A 1 204 ? 20.154 2.532 -7.812 1.00 93.69 204 SER A CA 1
ATOM 1472 C C . SER A 1 204 ? 19.553 1.396 -8.639 1.00 93.69 204 SER A C 1
ATOM 1474 O O . SER A 1 204 ? 20.280 0.573 -9.194 1.00 93.69 204 SER A O 1
ATOM 1476 N N . TRP A 1 205 ? 18.229 1.364 -8.757 1.00 95.69 205 TRP A N 1
ATOM 1477 C CA . TRP A 1 205 ? 17.530 0.287 -9.443 1.00 95.69 205 TRP A CA 1
ATOM 1478 C C . TRP A 1 205 ? 17.567 0.452 -10.965 1.00 95.69 205 TRP A C 1
ATOM 1480 O O . TRP A 1 205 ? 17.708 -0.551 -11.659 1.00 95.69 205 TRP A O 1
ATOM 1490 N N . LEU A 1 206 ? 17.555 1.678 -11.509 1.00 96.50 206 LEU A N 1
ATOM 1491 C CA . LEU A 1 206 ? 17.712 1.885 -12.956 1.00 96.50 206 LEU A CA 1
ATOM 1492 C C . LEU A 1 206 ? 19.107 1.498 -13.456 1.00 96.50 206 LEU A C 1
ATOM 1494 O O . LEU A 1 206 ? 19.232 0.973 -14.561 1.00 96.50 206 LEU A O 1
ATOM 1498 N N . HIS A 1 207 ? 20.158 1.669 -12.649 1.00 95.06 207 HIS A N 1
ATOM 1499 C CA . HIS A 1 207 ? 21.474 1.126 -12.990 1.00 95.06 207 HIS A CA 1
ATOM 1500 C C . HIS A 1 207 ? 21.458 -0.401 -13.105 1.00 95.06 207 HIS A C 1
ATOM 1502 O O . HIS A 1 207 ? 22.042 -0.934 -14.047 1.00 95.06 207 HIS A O 1
ATOM 1508 N N . LEU A 1 208 ? 20.759 -1.101 -12.204 1.00 95.06 208 LEU A N 1
ATOM 1509 C CA . LEU A 1 208 ? 20.584 -2.555 -12.297 1.00 95.06 208 LEU A CA 1
ATOM 1510 C C . LEU A 1 208 ? 19.764 -2.957 -13.531 1.00 95.06 208 LEU A C 1
ATOM 1512 O O . LEU A 1 208 ? 20.059 -3.977 -14.148 1.00 95.06 208 LEU A O 1
ATOM 1516 N N . VAL A 1 209 ? 18.766 -2.153 -13.918 1.00 95.06 209 VAL A N 1
ATOM 1517 C CA . VAL A 1 209 ? 17.976 -2.373 -15.141 1.00 95.06 209 VAL A CA 1
ATOM 1518 C C . VAL A 1 209 ? 18.823 -2.208 -16.405 1.00 95.06 209 VAL A C 1
ATOM 1520 O O . VAL A 1 209 ? 18.706 -3.017 -17.323 1.00 95.06 209 VAL A O 1
ATOM 1523 N N . ASN A 1 210 ? 19.678 -1.182 -16.450 1.00 93.12 210 ASN A N 1
ATOM 1524 C CA . ASN A 1 210 ? 20.522 -0.856 -17.606 1.00 93.12 210 ASN A CA 1
ATOM 1525 C C . ASN A 1 210 ? 21.782 -1.726 -17.715 1.00 93.12 210 ASN A C 1
ATOM 1527 O O . ASN A 1 210 ? 22.387 -1.810 -18.783 1.00 93.12 210 ASN A O 1
ATOM 1531 N N . ALA A 1 211 ? 22.161 -2.400 -16.632 1.00 89.94 211 ALA A N 1
ATOM 1532 C CA . ALA A 1 211 ? 23.167 -3.452 -16.615 1.00 89.94 211 ALA A CA 1
ATOM 1533 C C . ALA A 1 211 ? 22.512 -4.782 -16.196 1.00 89.94 211 ALA A C 1
ATOM 1535 O O . ALA A 1 211 ? 22.815 -5.293 -15.112 1.00 89.94 211 ALA A O 1
ATOM 1536 N N . PRO A 1 212 ? 21.600 -5.342 -17.024 1.00 84.81 212 PRO A N 1
ATOM 1537 C CA . PRO A 1 212 ? 20.990 -6.633 -16.732 1.00 84.81 212 PRO A CA 1
ATOM 1538 C C . PRO A 1 212 ? 22.070 -7.719 -16.699 1.00 84.81 212 PRO A C 1
ATOM 1540 O O . PRO A 1 212 ? 23.204 -7.477 -17.114 1.00 84.81 212 PRO A O 1
ATOM 1543 N N . TRP A 1 213 ? 21.729 -8.912 -16.210 1.00 82.94 213 TRP A N 1
ATOM 1544 C CA . TRP A 1 213 ? 22.662 -10.033 -16.059 1.00 82.94 213 TRP A CA 1
ATOM 1545 C C . TRP A 1 213 ? 23.601 -10.175 -17.278 1.00 82.94 213 TRP A C 1
ATOM 1547 O O . TRP A 1 213 ? 23.176 -10.402 -18.411 1.00 82.94 213 TRP A O 1
ATOM 1557 N N . GLN A 1 214 ? 24.903 -9.985 -17.040 1.00 67.81 214 GLN A N 1
ATOM 1558 C CA . GLN A 1 214 ? 25.939 -10.040 -18.071 1.00 67.81 214 GLN A CA 1
ATOM 1559 C C . GLN A 1 214 ? 26.742 -11.334 -17.925 1.00 67.81 214 GLN A C 1
ATOM 1561 O O . GLN A 1 214 ? 27.772 -11.327 -17.260 1.00 67.81 214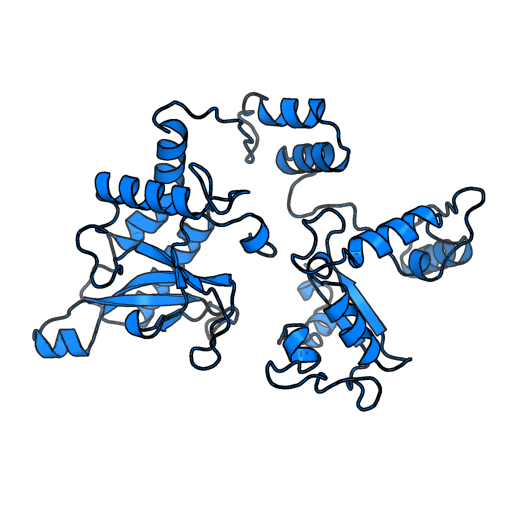 GLN A O 1
ATOM 1566 N N . SER A 1 215 ? 26.312 -12.442 -18.536 1.00 55.50 215 SER A N 1
ATOM 1567 C CA . SER A 1 215 ? 27.210 -13.565 -18.866 1.00 55.50 215 SER A CA 1
ATOM 1568 C C . SER A 1 215 ? 26.511 -14.646 -19.697 1.00 55.50 215 SER A C 1
ATOM 1570 O O . SER A 1 215 ? 25.290 -14.677 -19.833 1.00 55.50 215 SER A O 1
ATOM 1572 N N . ALA A 1 216 ? 27.324 -15.556 -20.241 1.00 54.84 216 ALA A N 1
ATOM 1573 C CA . ALA A 1 216 ? 26.939 -16.771 -20.956 1.00 54.84 216 ALA A CA 1
ATOM 1574 C C . ALA A 1 216 ? 26.251 -17.851 -20.080 1.00 54.84 216 ALA A C 1
ATOM 1576 O O . ALA A 1 216 ? 25.994 -18.949 -20.576 1.00 54.84 216 ALA A O 1
ATOM 1577 N N . ASP A 1 217 ? 25.952 -17.562 -18.807 1.00 56.59 217 ASP A N 1
ATOM 1578 C CA . ASP A 1 217 ? 25.223 -18.458 -17.904 1.00 56.59 217 ASP A CA 1
ATOM 1579 C C . ASP A 1 217 ? 23.711 -18.263 -18.080 1.00 56.59 217 ASP A C 1
ATOM 1581 O O . ASP A 1 217 ? 23.054 -17.473 -17.400 1.00 56.59 217 ASP A O 1
ATOM 1585 N N . PHE A 1 218 ? 23.143 -18.988 -19.043 1.00 64.12 218 PHE A N 1
ATOM 1586 C CA . PHE A 1 218 ? 21.709 -18.966 -19.315 1.00 64.12 218 PHE A CA 1
ATOM 1587 C C . PHE A 1 218 ? 20.946 -19.777 -18.261 1.00 64.12 218 PHE A C 1
ATOM 1589 O O . PHE A 1 218 ? 20.917 -21.006 -18.308 1.00 64.12 218 PHE A O 1
ATOM 1596 N N . GLY A 1 219 ? 20.286 -19.090 -17.325 1.00 73.44 219 GLY A N 1
ATOM 1597 C CA . GLY A 1 219 ? 19.374 -19.717 -16.371 1.00 73.44 219 GLY A CA 1
ATOM 1598 C C . GLY A 1 219 ? 18.294 -18.758 -15.884 1.00 73.44 219 GLY A C 1
ATOM 1599 O O . GLY A 1 219 ? 18.601 -17.671 -15.403 1.00 73.44 219 GLY A O 1
ATOM 1600 N N . TYR A 1 220 ? 17.024 -19.175 -15.950 1.00 82.69 220 TYR A N 1
ATOM 1601 C CA . TYR A 1 220 ? 15.889 -18.375 -15.463 1.00 82.69 220 TYR A CA 1
ATOM 1602 C C . TYR A 1 220 ? 16.034 -17.966 -13.991 1.00 82.69 220 TYR A C 1
ATOM 1604 O O . TYR A 1 220 ? 15.601 -16.886 -13.610 1.00 82.69 220 TYR A O 1
ATOM 1612 N N . GLN A 1 221 ? 16.724 -18.776 -13.185 1.00 86.50 221 GLN A N 1
ATOM 1613 C CA . GLN A 1 221 ? 17.012 -18.455 -11.789 1.00 86.50 221 GLN A CA 1
ATOM 1614 C C . GLN A 1 221 ? 17.876 -17.191 -11.633 1.00 86.50 221 GLN A C 1
ATOM 1616 O O . GLN A 1 221 ? 17.589 -16.371 -10.768 1.00 86.50 221 GLN A O 1
ATOM 1621 N N . VAL A 1 222 ? 18.885 -16.998 -12.493 1.00 88.69 222 VAL A N 1
ATOM 1622 C CA . VAL A 1 222 ? 19.746 -15.800 -12.473 1.00 88.69 222 VAL A CA 1
ATOM 1623 C C . VAL A 1 222 ? 18.933 -14.548 -12.804 1.00 88.69 222 VAL A C 1
ATOM 1625 O O . VAL A 1 222 ? 19.123 -13.501 -12.189 1.00 88.69 222 VAL A O 1
ATOM 1628 N N . ILE A 1 223 ? 17.991 -14.671 -13.743 1.00 90.81 223 ILE A N 1
ATOM 1629 C CA . ILE A 1 223 ? 17.074 -13.591 -14.126 1.00 90.81 223 ILE A CA 1
ATOM 1630 C C . ILE A 1 223 ? 16.144 -13.245 -12.955 1.00 90.81 223 ILE A C 1
ATOM 1632 O O . ILE A 1 223 ? 15.959 -12.070 -12.644 1.00 90.81 223 ILE A O 1
ATOM 1636 N N . ASP A 1 224 ? 15.603 -14.251 -12.265 1.00 92.00 224 ASP A N 1
ATOM 1637 C CA . ASP A 1 224 ? 14.755 -14.050 -11.087 1.00 92.00 224 ASP A CA 1
ATOM 1638 C C . ASP A 1 224 ? 15.519 -13.407 -9.916 1.00 92.00 224 ASP A C 1
ATOM 1640 O O . ASP A 1 224 ? 14.986 -12.524 -9.245 1.00 92.00 224 ASP A O 1
ATOM 1644 N N . ASP A 1 225 ? 16.764 -13.826 -9.663 1.00 91.81 225 ASP A N 1
ATOM 1645 C CA . ASP A 1 225 ? 17.618 -13.256 -8.611 1.00 91.81 225 ASP A CA 1
ATOM 1646 C C . ASP A 1 225 ? 17.970 -11.794 -8.902 1.00 91.81 225 ASP A C 1
ATOM 1648 O O . ASP A 1 225 ? 17.875 -10.938 -8.019 1.00 91.81 225 ASP A O 1
ATOM 1652 N N . TRP A 1 226 ? 18.302 -11.485 -10.157 1.00 93.56 226 TRP A N 1
ATOM 1653 C CA . TRP A 1 226 ? 18.506 -10.112 -10.602 1.00 93.56 226 TRP A CA 1
ATOM 1654 C C . TRP A 1 226 ? 17.230 -9.274 -10.459 1.00 93.56 226 TRP A C 1
ATOM 1656 O O . TRP A 1 226 ? 17.286 -8.182 -9.897 1.00 93.56 226 TRP A O 1
ATOM 1666 N N . ALA A 1 227 ? 16.070 -9.784 -10.884 1.00 95.19 227 ALA A N 1
ATOM 1667 C CA . ALA A 1 227 ? 14.806 -9.065 -10.750 1.00 95.19 227 ALA A CA 1
ATOM 1668 C C . ALA A 1 227 ? 14.489 -8.763 -9.277 1.00 95.19 227 ALA A C 1
ATOM 1670 O O . ALA A 1 227 ? 14.139 -7.631 -8.949 1.00 95.19 227 ALA A O 1
ATOM 1671 N N . ARG A 1 228 ? 14.695 -9.727 -8.368 1.00 94.88 228 ARG A N 1
ATOM 1672 C CA . ARG A 1 228 ? 14.575 -9.507 -6.916 1.00 94.88 228 ARG A CA 1
ATOM 1673 C C . ARG A 1 228 ? 15.502 -8.398 -6.415 1.00 94.88 228 ARG A C 1
ATOM 1675 O O . ARG A 1 228 ? 15.064 -7.573 -5.617 1.00 94.88 228 ARG A O 1
ATOM 1682 N N . ALA A 1 229 ? 16.746 -8.338 -6.893 1.00 95.00 229 ALA A N 1
ATOM 1683 C CA . ALA A 1 229 ? 17.672 -7.261 -6.541 1.00 95.00 229 ALA A CA 1
ATOM 1684 C C . ALA A 1 229 ? 17.197 -5.889 -7.057 1.00 95.00 229 ALA A C 1
ATOM 1686 O O . ALA A 1 229 ? 17.291 -4.899 -6.330 1.00 95.00 229 ALA A O 1
ATOM 1687 N N . VAL A 1 230 ? 16.633 -5.829 -8.270 1.00 96.62 230 VAL A N 1
ATOM 1688 C CA . VAL A 1 230 ? 16.021 -4.601 -8.807 1.00 96.62 230 VAL A CA 1
ATOM 1689 C C . VAL A 1 230 ? 14.846 -4.158 -7.933 1.00 96.62 230 VAL A C 1
ATOM 1691 O O . VAL A 1 230 ? 14.781 -2.990 -7.562 1.00 96.62 230 VAL A O 1
ATOM 1694 N N . PHE A 1 231 ? 13.951 -5.074 -7.550 1.00 96.06 231 PHE A N 1
ATOM 1695 C CA . PHE A 1 231 ? 12.829 -4.772 -6.654 1.00 96.06 231 PHE A CA 1
ATOM 1696 C C . PHE A 1 231 ? 13.291 -4.276 -5.280 1.00 96.06 231 PHE A C 1
ATOM 1698 O O . PHE A 1 231 ? 12.770 -3.275 -4.796 1.00 96.06 231 PHE A O 1
ATOM 1705 N N . ALA A 1 232 ? 14.293 -4.926 -4.680 1.00 94.56 232 ALA A N 1
ATOM 1706 C CA . ALA A 1 232 ? 14.847 -4.521 -3.389 1.00 94.56 232 ALA A CA 1
ATOM 1707 C C . ALA A 1 232 ? 15.488 -3.123 -3.429 1.00 94.56 232 ALA A C 1
ATOM 1709 O O . ALA A 1 232 ? 15.445 -2.397 -2.437 1.00 94.56 232 ALA A O 1
ATOM 1710 N N . ALA A 1 233 ? 16.079 -2.739 -4.567 1.00 95.94 233 ALA A N 1
ATOM 1711 C CA . ALA A 1 233 ? 16.602 -1.394 -4.788 1.00 95.94 233 ALA A CA 1
ATOM 1712 C C . ALA A 1 233 ? 15.486 -0.374 -5.080 1.00 95.94 233 ALA A C 1
ATOM 1714 O O . ALA A 1 233 ? 15.566 0.761 -4.616 1.00 95.94 233 ALA A O 1
ATOM 1715 N N . HIS A 1 234 ? 14.443 -0.772 -5.816 1.00 95.62 234 HIS A N 1
ATOM 1716 C CA . HIS A 1 234 ? 13.281 0.067 -6.119 1.00 95.62 234 HIS A CA 1
ATOM 1717 C C . HIS A 1 234 ? 12.477 0.405 -4.856 1.00 95.62 234 HIS A C 1
ATOM 1719 O O . HIS A 1 234 ? 12.036 1.537 -4.703 1.00 95.62 234 HIS A O 1
ATOM 1725 N N . SER A 1 235 ? 12.327 -0.535 -3.917 1.00 92.81 235 SER A N 1
ATOM 1726 C CA . SER A 1 235 ? 11.577 -0.315 -2.672 1.00 92.81 235 SER A CA 1
ATOM 1727 C C . SER A 1 235 ? 12.268 0.626 -1.676 1.00 92.81 235 SER A C 1
ATOM 1729 O O . SER A 1 235 ? 11.694 0.931 -0.642 1.00 92.81 235 SER A O 1
ATOM 1731 N N . GLN A 1 236 ? 13.492 1.095 -1.949 1.00 92.12 236 GLN A N 1
ATOM 1732 C CA . GLN A 1 236 ? 14.206 2.021 -1.055 1.00 92.12 236 GLN A CA 1
ATOM 1733 C C . GLN A 1 236 ? 13.694 3.463 -1.141 1.00 92.12 236 GLN A C 1
ATOM 1735 O O . GLN A 1 236 ? 14.020 4.282 -0.282 1.00 92.12 236 GLN A O 1
ATOM 1740 N N . ALA A 1 237 ? 12.947 3.810 -2.192 1.00 92.00 237 ALA A N 1
ATOM 1741 C CA . ALA A 1 237 ? 12.426 5.154 -2.375 1.00 92.00 237 ALA A CA 1
ATOM 1742 C C . ALA A 1 237 ? 11.083 5.131 -3.108 1.00 92.00 237 ALA A C 1
ATOM 1744 O O . ALA A 1 237 ? 10.931 4.472 -4.132 1.00 92.00 237 ALA A O 1
ATOM 1745 N N . GLN A 1 238 ? 10.129 5.919 -2.616 1.00 93.94 238 GLN A N 1
ATOM 1746 C CA . GLN A 1 238 ? 8.822 6.086 -3.240 1.00 93.94 238 GLN A CA 1
ATOM 1747 C C . GLN A 1 238 ? 8.451 7.569 -3.294 1.00 93.94 238 GLN A C 1
ATOM 1749 O O . GLN A 1 238 ? 8.597 8.292 -2.306 1.00 93.94 238 GLN A O 1
ATOM 1754 N N . LEU A 1 239 ? 7.948 8.030 -4.442 1.00 94.31 239 LEU A N 1
ATOM 1755 C CA . LEU A 1 239 ? 7.435 9.389 -4.583 1.00 94.31 239 LEU A CA 1
ATOM 1756 C C . LEU A 1 239 ? 5.927 9.395 -4.348 1.00 94.31 239 LEU A C 1
ATOM 1758 O O . LEU A 1 239 ? 5.161 8.779 -5.086 1.00 94.31 239 LEU A O 1
ATOM 1762 N N . LEU A 1 240 ? 5.493 10.141 -3.335 1.00 95.06 240 LEU A N 1
ATOM 1763 C CA . LEU A 1 240 ? 4.084 10.271 -2.979 1.00 95.06 240 LEU A CA 1
ATOM 1764 C C . LEU A 1 240 ? 3.563 11.673 -3.285 1.00 95.06 240 LEU A C 1
ATOM 1766 O O . LEU A 1 240 ? 4.258 12.672 -3.105 1.00 95.06 240 LEU A O 1
ATOM 1770 N N . CYS A 1 241 ? 2.310 11.756 -3.724 1.00 94.38 241 CYS A N 1
ATOM 1771 C CA . CYS A 1 241 ? 1.629 13.018 -3.981 1.00 94.38 241 CYS A CA 1
ATOM 1772 C C . CYS A 1 241 ? 0.186 13.008 -3.465 1.00 94.38 241 CYS A C 1
ATOM 1774 O O . CYS A 1 241 ? -0.476 11.973 -3.392 1.00 94.38 241 CYS A O 1
ATOM 1776 N N . ALA A 1 242 ? -0.321 14.182 -3.093 1.00 92.19 242 ALA A N 1
ATOM 1777 C CA . ALA A 1 242 ? -1.693 14.315 -2.605 1.00 92.19 242 ALA A CA 1
ATOM 1778 C C . ALA A 1 242 ? -2.721 14.379 -3.750 1.00 92.19 242 ALA A C 1
ATOM 1780 O O . ALA A 1 242 ? -3.869 13.971 -3.588 1.00 92.19 242 ALA A O 1
ATOM 1781 N N . LEU A 1 243 ? -2.320 14.906 -4.911 1.00 93.19 243 LEU A N 1
ATOM 1782 C CA . LEU A 1 243 ? -3.223 15.222 -6.015 1.00 93.19 243 LEU A CA 1
ATOM 1783 C C . LEU A 1 243 ? -3.165 14.167 -7.122 1.00 93.19 243 LEU A C 1
ATOM 1785 O O . LEU A 1 243 ? -2.132 13.558 -7.383 1.00 93.19 243 LEU A O 1
ATOM 1789 N N . ARG A 1 244 ? -4.272 14.006 -7.854 1.00 88.50 244 ARG A N 1
ATOM 1790 C CA . ARG A 1 244 ? -4.298 13.173 -9.068 1.00 88.50 244 ARG A CA 1
ATOM 1791 C C . ARG A 1 244 ? -3.849 13.939 -10.314 1.00 88.50 244 ARG A C 1
ATOM 1793 O O . ARG A 1 244 ? -3.095 13.422 -11.134 1.00 88.50 244 ARG A O 1
ATOM 1800 N N . HIS A 1 245 ? -4.304 15.180 -10.450 1.00 90.69 245 HIS A N 1
ATOM 1801 C CA . HIS A 1 245 ? -4.065 16.022 -11.621 1.00 90.69 245 HIS A CA 1
ATOM 1802 C C . HIS A 1 245 ? -3.269 17.278 -11.262 1.00 90.69 245 HIS A C 1
ATOM 1804 O O . HIS A 1 245 ? -3.143 17.642 -10.095 1.00 90.69 245 HIS A O 1
ATOM 1810 N N . GLY A 1 246 ? -2.762 17.951 -12.293 1.00 88.69 246 GLY A N 1
ATOM 1811 C CA . GLY A 1 246 ? -1.962 19.163 -12.163 1.00 88.69 246 GLY A CA 1
ATOM 1812 C C . GLY A 1 246 ? -0.461 18.889 -12.118 1.00 88.69 246 GLY A C 1
ATOM 1813 O O . GLY A 1 246 ? -0.008 17.753 -12.235 1.00 88.69 246 GLY A O 1
ATOM 1814 N N . ALA A 1 247 ? 0.306 19.967 -11.953 1.00 84.69 247 ALA A N 1
ATOM 1815 C CA . ALA A 1 247 ? 1.767 19.970 -11.973 1.00 84.69 247 ALA A CA 1
ATOM 1816 C C . ALA A 1 247 ? 2.400 18.958 -11.000 1.00 84.69 247 ALA A C 1
ATOM 1818 O O . ALA A 1 247 ? 3.351 18.274 -11.376 1.00 84.69 247 ALA A O 1
ATOM 1819 N N . TYR A 1 248 ? 1.834 18.852 -9.797 1.00 88.88 248 TYR A N 1
ATOM 1820 C CA . TYR A 1 248 ? 2.270 17.957 -8.720 1.00 88.88 248 TYR A CA 1
ATOM 1821 C C . TYR A 1 248 ? 1.261 16.834 -8.447 1.00 88.88 248 TYR A C 1
ATOM 1823 O O . TYR A 1 248 ? 1.266 16.232 -7.376 1.00 88.88 248 TYR A O 1
ATOM 1831 N N . GLY A 1 249 ? 0.353 16.585 -9.392 1.00 92.94 249 GLY A N 1
ATOM 1832 C CA . GLY A 1 249 ? -0.514 15.418 -9.340 1.00 92.94 249 GLY A CA 1
ATOM 1833 C C . GLY A 1 249 ? 0.172 14.193 -9.930 1.00 92.94 249 GLY A C 1
ATOM 1834 O O . GLY A 1 249 ? 1.078 14.336 -10.749 1.00 92.94 249 GLY A O 1
ATOM 1835 N N . VAL A 1 250 ? -0.296 12.998 -9.572 1.00 95.19 250 VAL A N 1
ATOM 1836 C CA . VAL A 1 250 ? 0.292 11.719 -10.007 1.00 95.19 250 VAL A CA 1
ATOM 1837 C C . VAL A 1 250 ? 0.494 11.634 -11.525 1.00 95.19 250 VAL A C 1
ATOM 1839 O O . VAL A 1 250 ? 1.536 11.184 -11.990 1.00 95.19 250 VAL A O 1
ATOM 1842 N N . VAL A 1 251 ? -0.457 12.148 -12.314 1.00 94.19 251 VAL A N 1
ATOM 1843 C CA . VAL A 1 251 ? -0.355 12.169 -13.783 1.00 94.19 251 VAL A CA 1
ATOM 1844 C C . VAL A 1 251 ? 0.781 13.084 -14.250 1.00 94.19 251 VAL A C 1
ATOM 1846 O O . VAL A 1 251 ? 1.578 12.699 -15.102 1.00 94.19 251 VAL A O 1
ATOM 1849 N N . GLY A 1 252 ? 0.872 14.292 -13.686 1.00 93.81 252 GLY A N 1
ATOM 1850 C CA . GLY A 1 252 ? 1.894 15.271 -14.056 1.00 93.81 252 GLY A CA 1
ATOM 1851 C C . GLY A 1 252 ? 3.292 14.881 -13.580 1.00 93.81 252 GLY A C 1
ATOM 1852 O O . GLY A 1 252 ? 4.261 15.086 -14.306 1.00 93.81 252 GLY A O 1
ATOM 1853 N N . LEU A 1 253 ? 3.396 14.288 -12.389 1.00 95.06 253 LEU A N 1
ATOM 1854 C CA . LEU A 1 253 ? 4.659 13.813 -11.829 1.00 95.06 253 LEU A CA 1
ATOM 1855 C C . LEU A 1 253 ? 5.206 12.621 -12.606 1.00 95.06 253 LEU A C 1
ATOM 1857 O O . LEU A 1 253 ? 6.372 12.659 -12.977 1.00 95.06 253 LEU A O 1
ATOM 1861 N N . ASN A 1 254 ? 4.385 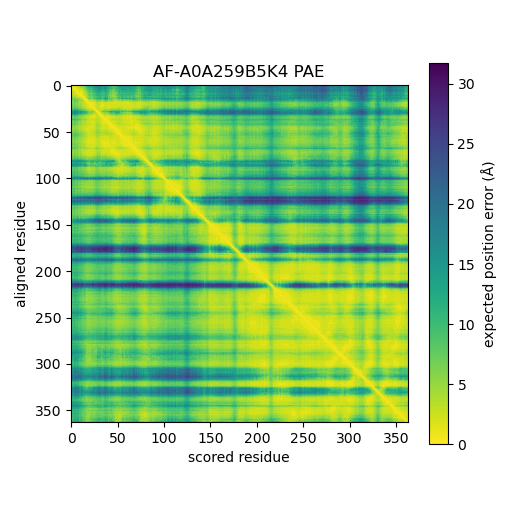11.615 -12.922 1.00 96.19 254 ASN A N 1
ATOM 1862 C CA . ASN A 1 254 ? 4.841 10.483 -13.732 1.00 96.19 254 ASN A CA 1
ATOM 1863 C C . ASN A 1 254 ? 5.353 10.942 -15.104 1.00 96.19 254 ASN A C 1
ATOM 1865 O O . ASN A 1 254 ? 6.448 10.552 -15.494 1.00 96.19 254 ASN A O 1
ATOM 1869 N N . ALA A 1 255 ? 4.629 11.837 -15.786 1.00 94.50 255 ALA A N 1
ATOM 1870 C CA . ALA A 1 255 ? 5.076 12.394 -17.063 1.00 94.50 255 ALA A CA 1
ATOM 1871 C C . ALA A 1 255 ? 6.389 13.193 -16.935 1.00 94.50 255 ALA A C 1
ATOM 1873 O O . ALA A 1 255 ? 7.277 13.073 -17.777 1.00 94.50 255 ALA A O 1
ATOM 1874 N N . PHE A 1 256 ? 6.534 13.994 -15.873 1.00 94.88 256 PHE A N 1
ATOM 1875 C CA . PHE A 1 256 ? 7.758 14.750 -15.597 1.00 94.88 256 PHE A CA 1
ATOM 1876 C C . PHE A 1 256 ? 8.955 13.834 -15.314 1.00 94.88 256 PHE A C 1
ATOM 1878 O O . PHE A 1 256 ? 10.039 14.069 -15.847 1.00 94.88 256 PHE A O 1
ATOM 1885 N N . ILE A 1 257 ? 8.764 12.802 -14.490 1.00 95.88 257 ILE A N 1
ATOM 1886 C CA . ILE A 1 257 ? 9.801 11.830 -14.134 1.00 95.88 257 ILE A CA 1
ATOM 1887 C C . ILE A 1 257 ? 10.233 11.065 -15.380 1.00 95.88 257 ILE A C 1
ATOM 1889 O O . ILE A 1 257 ? 11.419 11.032 -15.688 1.00 95.88 257 ILE A O 1
ATOM 1893 N N . GLU A 1 258 ? 9.281 10.524 -16.138 1.00 96.12 258 GLU A N 1
ATOM 1894 C CA . GLU A 1 258 ? 9.548 9.780 -17.368 1.00 96.12 258 GLU A CA 1
ATOM 1895 C C . GLU A 1 258 ? 10.325 10.631 -18.383 1.00 96.12 258 GLU A C 1
ATOM 1897 O O . GLU A 1 258 ? 11.383 10.220 -18.858 1.00 96.12 258 GLU A O 1
ATOM 1902 N N . HIS A 1 259 ? 9.888 11.869 -18.633 1.00 95.38 259 HIS A N 1
ATOM 1903 C CA . HIS A 1 259 ? 10.612 12.790 -19.511 1.00 95.38 259 HIS A CA 1
ATOM 1904 C C . HIS A 1 259 ? 12.040 13.071 -19.014 1.00 95.38 259 HIS A C 1
ATOM 1906 O O . HIS A 1 259 ? 12.990 13.064 -19.797 1.00 95.38 259 HIS A O 1
ATOM 1912 N N . SER A 1 260 ? 12.196 13.297 -17.708 1.00 95.38 260 SER A N 1
ATOM 1913 C CA . SER A 1 260 ? 13.477 13.645 -17.088 1.00 95.38 260 SER A CA 1
ATOM 1914 C C . SER A 1 260 ? 14.481 12.492 -17.123 1.00 95.38 260 SER A C 1
ATOM 1916 O O . SER A 1 260 ? 15.649 12.698 -17.449 1.00 95.38 260 SER A O 1
ATOM 1918 N N . LEU A 1 261 ? 14.028 11.273 -16.823 1.00 96.50 261 LEU A N 1
ATOM 1919 C CA . LEU A 1 261 ? 14.846 10.061 -16.874 1.00 96.50 261 LEU A CA 1
ATOM 1920 C C . LEU A 1 261 ? 15.234 9.705 -18.311 1.00 96.50 261 LEU A C 1
ATOM 1922 O O . LEU A 1 261 ? 16.369 9.294 -18.549 1.00 96.50 261 LEU A O 1
ATOM 1926 N N . ASN A 1 262 ? 14.321 9.899 -19.266 1.00 96.56 262 ASN A N 1
ATOM 1927 C CA . ASN A 1 262 ? 14.601 9.691 -20.684 1.00 96.56 262 ASN A CA 1
ATOM 1928 C C . ASN A 1 262 ? 15.644 10.698 -21.193 1.00 96.56 262 ASN A C 1
ATOM 1930 O O . ASN A 1 262 ? 16.618 10.312 -21.832 1.00 96.56 262 ASN A O 1
ATOM 1934 N N . HIS A 1 263 ? 15.516 11.977 -20.825 1.00 94.75 263 HIS A N 1
ATOM 1935 C CA . HIS A 1 263 ? 16.512 12.998 -21.165 1.00 94.75 263 HIS A CA 1
ATOM 1936 C C . HIS A 1 263 ? 17.889 12.721 -20.538 1.00 94.75 263 HIS A C 1
ATOM 1938 O O . HIS A 1 263 ? 18.916 13.003 -21.151 1.00 94.75 263 HIS A O 1
ATOM 1944 N N . ALA A 1 264 ? 17.920 12.141 -19.334 1.00 94.56 264 ALA A N 1
ATOM 1945 C CA . ALA A 1 264 ? 19.149 11.710 -18.669 1.00 94.56 264 ALA A CA 1
ATOM 1946 C C . ALA A 1 264 ? 19.742 10.401 -19.237 1.00 94.56 264 ALA A C 1
ATOM 1948 O O . ALA A 1 264 ? 20.818 9.993 -18.805 1.00 94.56 264 ALA A O 1
ATOM 1949 N N . GLY A 1 265 ? 19.061 9.733 -20.177 1.00 94.69 265 GLY A N 1
ATOM 1950 C CA . GLY A 1 265 ? 19.489 8.454 -20.751 1.00 94.69 265 GLY A CA 1
ATOM 1951 C C . GLY A 1 265 ? 19.384 7.265 -19.789 1.00 94.69 265 GLY A C 1
ATOM 1952 O O . GLY A 1 265 ? 20.030 6.244 -20.009 1.00 94.69 265 GLY A O 1
ATOM 1953 N N . LEU A 1 266 ? 18.603 7.392 -18.710 1.00 95.19 266 LEU A N 1
ATOM 1954 C CA . LEU A 1 266 ? 18.387 6.321 -17.729 1.00 95.19 266 LEU A CA 1
ATOM 1955 C C . LEU A 1 266 ? 17.264 5.362 -18.142 1.00 95.19 266 LEU A C 1
ATOM 1957 O O . LEU A 1 266 ? 17.229 4.230 -17.666 1.00 95.19 266 LEU A O 1
ATOM 1961 N N . ILE A 1 267 ? 16.364 5.806 -19.019 1.00 96.25 267 ILE A N 1
ATOM 1962 C CA . ILE A 1 267 ? 15.329 4.994 -19.672 1.00 96.25 267 ILE A CA 1
ATOM 1963 C C . ILE A 1 267 ? 15.248 5.379 -21.153 1.00 96.25 267 ILE A C 1
ATOM 1965 O O . ILE A 1 267 ? 15.712 6.449 -21.536 1.00 96.25 267 ILE A O 1
ATOM 1969 N N . ASN A 1 268 ? 14.617 4.534 -21.971 1.00 93.69 268 ASN A N 1
ATOM 1970 C CA . ASN A 1 268 ? 14.430 4.762 -23.410 1.00 93.69 268 ASN A CA 1
ATOM 1971 C C . ASN A 1 268 ? 12.935 4.858 -23.763 1.00 93.69 268 ASN A C 1
ATOM 1973 O O . ASN A 1 268 ? 12.416 4.046 -24.530 1.00 93.69 268 ASN A O 1
ATOM 1977 N N . ALA A 1 269 ? 12.230 5.822 -23.171 1.00 92.25 269 ALA A N 1
ATOM 1978 C CA . ALA A 1 269 ? 10.7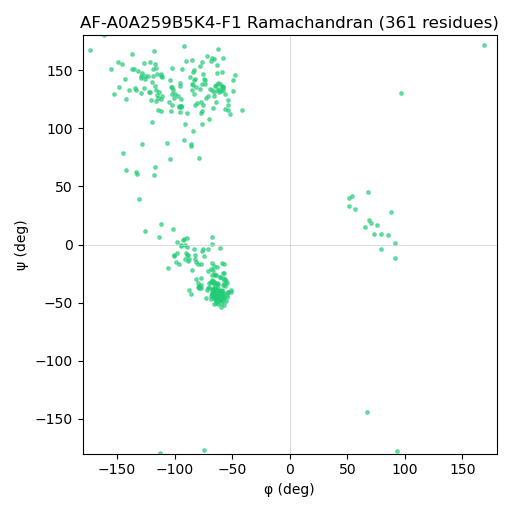92 6.008 -23.372 1.00 92.25 269 ALA A CA 1
ATOM 1979 C C . ALA A 1 269 ? 10.445 6.435 -24.813 1.00 92.25 269 ALA A C 1
ATOM 1981 O O . ALA A 1 269 ? 9.417 6.022 -25.342 1.00 92.25 269 ALA A O 1
ATOM 1982 N N . ASP A 1 270 ? 11.328 7.174 -25.496 1.00 91.19 270 ASP A N 1
ATOM 1983 C CA . ASP A 1 270 ? 11.106 7.586 -26.897 1.00 91.19 270 ASP A CA 1
ATOM 1984 C C . ASP A 1 270 ? 11.100 6.406 -27.887 1.00 91.19 270 ASP A C 1
ATOM 1986 O O . ASP A 1 270 ? 10.558 6.513 -28.986 1.00 91.19 270 ASP A O 1
ATOM 1990 N N . GLN A 1 271 ? 11.706 5.275 -27.508 1.00 89.44 271 GLN A N 1
ATOM 1991 C CA . GLN A 1 271 ? 11.730 4.035 -28.295 1.00 89.44 271 GLN A CA 1
ATOM 1992 C C . GLN A 1 271 ? 10.722 3.001 -27.774 1.00 89.44 271 GLN A C 1
ATOM 1994 O O . GLN A 1 271 ? 10.798 1.824 -28.130 1.00 89.44 271 GLN A O 1
ATOM 1999 N N . ALA A 1 272 ? 9.794 3.416 -26.908 1.00 90.62 272 ALA A N 1
ATOM 2000 C CA . ALA A 1 272 ? 8.814 2.519 -26.327 1.00 90.62 272 ALA A CA 1
ATOM 2001 C C . ALA A 1 272 ? 7.893 1.925 -27.400 1.00 90.62 272 ALA A C 1
ATOM 2003 O O . ALA A 1 272 ? 7.324 2.638 -28.229 1.00 90.62 272 ALA A O 1
ATOM 2004 N N . ILE A 1 273 ? 7.693 0.611 -27.340 1.00 88.44 273 ILE A N 1
ATOM 2005 C CA . ILE A 1 273 ? 6.738 -0.100 -28.195 1.00 88.44 273 ILE A CA 1
ATOM 2006 C C . ILE A 1 273 ? 5.436 -0.218 -27.408 1.00 88.44 273 ILE A C 1
ATOM 2008 O O . ILE A 1 273 ? 5.429 -0.770 -26.309 1.00 88.44 273 ILE A O 1
ATOM 2012 N N . ASP A 1 274 ? 4.348 0.354 -27.926 1.00 88.88 274 ASP A N 1
ATOM 2013 C CA . ASP A 1 274 ? 3.045 0.429 -27.243 1.00 88.88 274 ASP A CA 1
ATOM 2014 C C . ASP A 1 274 ? 3.129 1.004 -25.812 1.00 88.88 274 ASP A C 1
ATOM 2016 O O . ASP A 1 274 ? 2.387 0.617 -24.908 1.00 88.88 274 ASP A O 1
ATOM 2020 N N . GLY A 1 275 ? 4.066 1.934 -25.592 1.00 90.75 275 GLY A N 1
ATOM 2021 C CA . GLY A 1 275 ? 4.313 2.560 -24.290 1.00 90.75 275 GLY A CA 1
ATOM 2022 C C . GLY A 1 275 ? 5.126 1.707 -23.309 1.00 90.75 275 GLY A C 1
ATOM 2023 O O . GLY A 1 275 ? 5.247 2.072 -22.140 1.00 90.75 275 GLY A O 1
ATOM 2024 N N . TRP A 1 276 ? 5.690 0.578 -23.739 1.00 95.69 276 TRP A N 1
ATOM 2025 C CA . TRP A 1 276 ? 6.544 -0.269 -22.907 1.00 95.69 276 TRP A CA 1
ATOM 2026 C C . TRP A 1 276 ? 8.026 -0.037 -23.184 1.00 95.69 276 TRP A C 1
ATOM 2028 O O . TRP A 1 276 ? 8.481 -0.096 -24.325 1.00 95.69 276 TRP A O 1
ATOM 2038 N N . TYR A 1 277 ? 8.780 0.182 -22.110 1.00 96.12 277 TYR A N 1
ATOM 2039 C CA . TYR A 1 277 ? 10.231 0.335 -22.117 1.00 96.12 277 TYR A CA 1
ATOM 2040 C C . TYR A 1 277 ? 10.823 -0.271 -20.836 1.00 96.12 277 TYR A C 1
ATOM 2042 O O . TYR A 1 277 ? 10.144 -0.392 -19.811 1.00 96.12 277 TYR A O 1
ATOM 2050 N N . ALA A 1 278 ? 12.092 -0.676 -20.896 1.00 96.00 278 ALA A N 1
ATOM 2051 C CA . ALA A 1 278 ? 12.808 -1.218 -19.745 1.00 96.00 278 ALA A CA 1
ATOM 2052 C C . ALA A 1 278 ? 12.904 -0.179 -18.617 1.00 96.00 278 ALA A C 1
ATOM 2054 O O . ALA A 1 278 ? 13.246 0.977 -18.851 1.00 96.00 278 ALA A O 1
ATOM 2055 N N . GLY A 1 279 ? 12.608 -0.604 -17.393 1.00 96.19 279 GLY A N 1
ATOM 2056 C CA . GLY A 1 279 ? 12.622 0.246 -16.211 1.00 96.19 279 GLY A CA 1
ATOM 2057 C C . GLY A 1 279 ? 11.324 1.011 -15.974 1.00 96.19 279 GLY A C 1
ATOM 2058 O O . GLY A 1 279 ? 11.292 1.849 -15.088 1.00 96.19 279 GLY A O 1
ATOM 2059 N N . ARG A 1 280 ? 10.240 0.758 -16.718 1.00 97.38 280 ARG A N 1
ATOM 2060 C CA . ARG A 1 280 ? 8.928 1.348 -16.408 1.00 97.38 280 ARG A CA 1
ATOM 2061 C C . ARG A 1 280 ? 8.280 0.636 -15.208 1.00 97.38 280 ARG A C 1
ATOM 2063 O O . ARG A 1 280 ? 7.914 -0.537 -15.366 1.00 97.38 280 ARG A O 1
ATOM 2070 N N . PRO A 1 281 ? 8.074 1.299 -14.053 1.00 97.38 281 PRO A N 1
ATOM 2071 C CA . PRO A 1 281 ? 7.241 0.767 -12.988 1.00 97.38 281 PRO A CA 1
ATOM 2072 C C . PRO A 1 281 ? 5.771 0.933 -13.366 1.00 97.38 281 PRO A C 1
ATOM 2074 O O . PRO A 1 281 ? 5.352 1.974 -13.887 1.00 97.38 281 PRO A O 1
ATOM 2077 N N . VAL A 1 282 ? 4.982 -0.097 -13.099 1.00 97.06 282 VAL A N 1
ATOM 2078 C CA . VAL A 1 282 ? 3.546 -0.107 -13.349 1.00 97.06 282 VAL A CA 1
ATOM 2079 C C . VAL A 1 282 ? 2.787 -0.543 -12.111 1.00 97.06 282 VAL A C 1
ATOM 2081 O O . VAL A 1 282 ? 3.243 -1.402 -11.369 1.00 97.06 282 VAL A O 1
ATOM 2084 N N . MET A 1 283 ? 1.610 0.030 -11.901 1.00 95.75 283 MET A N 1
ATOM 2085 C CA . MET A 1 283 ? 0.684 -0.384 -10.856 1.00 95.75 283 MET A CA 1
ATOM 2086 C C . MET A 1 283 ? -0.595 -0.909 -11.492 1.00 95.75 283 MET A C 1
ATOM 2088 O O . MET A 1 283 ? -1.165 -0.279 -12.385 1.00 95.75 283 MET A O 1
ATOM 2092 N N . VAL A 1 284 ? -1.058 -2.057 -11.013 1.00 94.94 284 VAL A N 1
ATOM 2093 C CA . VAL A 1 284 ? -2.326 -2.657 -11.420 1.00 94.94 284 VAL A CA 1
ATOM 2094 C C . VAL A 1 284 ? -3.478 -1.826 -10.862 1.00 94.94 284 VAL A C 1
ATOM 2096 O O . VAL A 1 284 ? -3.531 -1.548 -9.670 1.00 94.94 284 VAL A O 1
ATOM 2099 N N . THR A 1 285 ? -4.420 -1.420 -11.715 1.00 91.31 285 THR A N 1
ATOM 2100 C CA . THR A 1 285 ? -5.519 -0.514 -11.327 1.00 91.31 285 THR A CA 1
ATOM 2101 C C . THR A 1 285 ? -6.830 -1.233 -11.013 1.00 91.31 285 THR A C 1
ATOM 2103 O O . THR A 1 285 ? -7.809 -0.594 -10.626 1.00 91.31 285 THR A O 1
ATOM 2106 N N . ARG A 1 286 ? -6.903 -2.545 -11.258 1.00 87.31 286 ARG A N 1
ATOM 2107 C CA . ARG A 1 286 ? -8.053 -3.399 -10.933 1.00 87.31 286 ARG A CA 1
ATOM 2108 C C . ARG A 1 286 ? -7.605 -4.844 -10.768 1.00 87.31 286 ARG A C 1
ATOM 2110 O O . ARG A 1 286 ? -6.685 -5.272 -11.455 1.00 87.31 286 ARG A O 1
ATOM 2117 N N . ASN A 1 287 ? -8.311 -5.601 -9.935 1.00 85.12 287 ASN A N 1
ATOM 2118 C CA . ASN A 1 287 ? -8.049 -7.030 -9.775 1.00 85.12 287 ASN A CA 1
ATOM 2119 C C . ASN A 1 287 ? -8.190 -7.767 -11.120 1.00 85.12 287 ASN A C 1
ATOM 2121 O O . ASN A 1 287 ? -9.196 -7.600 -11.814 1.00 85.12 287 ASN A O 1
ATOM 2125 N N . ASP A 1 288 ? -7.218 -8.617 -11.445 1.00 87.44 288 ASP A N 1
ATOM 2126 C CA . ASP A 1 288 ? -7.248 -9.529 -12.587 1.00 87.44 288 ASP A CA 1
ATOM 2127 C C . ASP A 1 288 ? -7.134 -10.970 -12.080 1.00 87.44 288 ASP A C 1
ATOM 2129 O O . ASP A 1 288 ? -6.070 -11.435 -11.667 1.00 87.44 288 ASP A O 1
ATOM 2133 N N . SER A 1 289 ? -8.251 -11.698 -12.106 1.00 83.25 289 SER A N 1
ATOM 2134 C CA . SER A 1 289 ? -8.310 -13.080 -11.625 1.00 83.25 289 SER A CA 1
ATOM 2135 C C . SER A 1 289 ? -7.585 -14.075 -12.531 1.00 83.25 289 SER A C 1
ATOM 2137 O O . SER A 1 289 ? -7.202 -15.138 -12.051 1.00 83.25 289 SER A O 1
ATOM 2139 N N . THR A 1 290 ? -7.389 -13.749 -13.812 1.00 87.25 290 THR A N 1
ATOM 2140 C CA . THR A 1 290 ? -6.728 -14.629 -14.789 1.00 87.25 290 THR A CA 1
ATOM 2141 C C . THR A 1 290 ? -5.216 -14.577 -14.616 1.00 87.25 290 THR A C 1
ATOM 2143 O O . THR A 1 290 ? -4.529 -15.586 -14.758 1.00 87.25 290 THR A O 1
ATOM 2146 N N . LEU A 1 291 ? -4.691 -13.389 -14.316 1.00 87.75 291 LEU A N 1
ATOM 2147 C CA . LEU A 1 291 ? -3.273 -13.169 -14.034 1.00 87.75 291 LEU A CA 1
ATOM 2148 C C . LEU A 1 291 ? -2.931 -13.310 -12.546 1.00 87.75 291 LEU A C 1
ATOM 2150 O O . LEU A 1 291 ? -1.754 -13.305 -12.190 1.00 87.75 291 LEU A O 1
ATOM 2154 N N . HIS A 1 292 ? -3.947 -13.459 -11.691 1.00 87.19 292 HIS A N 1
ATOM 2155 C CA . HIS A 1 292 ? -3.826 -13.425 -10.235 1.00 87.19 292 HIS A CA 1
ATOM 2156 C C . HIS A 1 292 ? -3.140 -12.139 -9.744 1.00 87.19 292 HIS A C 1
ATOM 2158 O O . HIS A 1 292 ? -2.278 -12.199 -8.871 1.00 87.19 292 HIS A O 1
ATOM 2164 N N . LEU A 1 293 ? -3.484 -10.994 -10.338 1.00 89.38 293 LEU A N 1
ATOM 2165 C CA . LEU A 1 293 ? -2.957 -9.683 -9.957 1.00 89.38 293 LEU A CA 1
ATOM 2166 C C . LEU A 1 293 ? -3.981 -8.919 -9.122 1.00 89.38 293 LEU A C 1
ATOM 2168 O O . LEU A 1 293 ? -5.168 -8.880 -9.471 1.00 89.38 293 LEU A O 1
ATOM 2172 N N . ALA A 1 294 ? -3.526 -8.297 -8.041 1.00 86.31 294 ALA A N 1
ATOM 2173 C CA . ALA A 1 294 ? -4.365 -7.462 -7.189 1.00 86.31 294 ALA A CA 1
ATOM 2174 C C . ALA A 1 294 ? -4.284 -5.982 -7.594 1.00 86.31 294 ALA A C 1
ATOM 2176 O O . ALA A 1 294 ? -3.277 -5.504 -8.106 1.00 86.31 294 ALA A O 1
ATOM 2177 N N . ASN A 1 295 ? -5.355 -5.227 -7.357 1.00 88.06 295 ASN A N 1
ATOM 2178 C CA . ASN A 1 295 ? -5.337 -3.772 -7.464 1.00 88.06 295 ASN A CA 1
ATOM 2179 C C . ASN A 1 295 ? -4.330 -3.185 -6.464 1.00 88.06 295 ASN A C 1
ATOM 2181 O O . ASN A 1 295 ? -4.376 -3.529 -5.287 1.00 88.06 295 ASN A O 1
ATOM 2185 N N . GLY A 1 296 ? -3.465 -2.287 -6.931 1.00 88.88 296 GLY A N 1
ATOM 2186 C CA . GLY A 1 296 ? -2.363 -1.722 -6.154 1.00 88.88 296 GLY A CA 1
ATOM 2187 C C . GLY A 1 296 ? -1.050 -2.497 -6.280 1.00 88.88 296 GLY A C 1
ATOM 2188 O O . GLY A 1 296 ? -0.011 -1.968 -5.901 1.00 88.88 296 GLY A O 1
ATOM 2189 N N . GLU A 1 297 ? -1.054 -3.700 -6.864 1.00 91.31 297 GLU A N 1
ATOM 2190 C CA . GLU A 1 297 ? 0.172 -4.479 -7.042 1.00 91.31 297 GLU A CA 1
ATOM 2191 C C . GLU A 1 297 ? 1.129 -3.772 -8.018 1.00 91.31 297 GLU A C 1
ATOM 2193 O O . GLU A 1 297 ? 0.726 -3.341 -9.107 1.00 91.31 297 GLU A O 1
ATOM 2198 N N . VAL A 1 298 ? 2.397 -3.643 -7.617 1.00 94.19 298 VAL A N 1
ATOM 2199 C CA . VAL A 1 298 ? 3.445 -2.971 -8.394 1.00 94.19 298 VAL A CA 1
ATOM 2200 C C . VAL A 1 298 ? 4.263 -4.001 -9.166 1.00 94.19 298 VAL A C 1
ATOM 2202 O O . VAL A 1 298 ? 4.788 -4.958 -8.599 1.00 94.19 298 VAL A O 1
ATOM 2205 N N . GLY A 1 299 ? 4.399 -3.776 -10.468 1.00 96.50 299 GLY A N 1
ATOM 2206 C CA . GLY A 1 299 ? 5.268 -4.532 -11.357 1.00 96.50 299 GLY A CA 1
ATOM 2207 C C . GLY A 1 299 ? 6.359 -3.657 -11.966 1.00 96.50 299 GLY A C 1
ATOM 2208 O O . GLY A 1 299 ? 6.195 -2.446 -12.120 1.00 96.50 299 GLY A O 1
ATOM 2209 N N . LEU A 1 300 ? 7.470 -4.275 -12.356 1.00 97.94 300 LEU A N 1
ATOM 2210 C CA . LEU A 1 300 ? 8.569 -3.606 -13.054 1.00 97.94 300 LEU A CA 1
ATOM 2211 C C . LEU A 1 300 ? 8.715 -4.180 -14.459 1.00 97.94 300 LEU A C 1
ATOM 2213 O O . LEU A 1 300 ? 8.812 -5.393 -14.640 1.00 97.94 300 LEU A O 1
ATOM 2217 N N . THR A 1 301 ? 8.744 -3.308 -15.465 1.00 97.75 301 THR A N 1
ATOM 2218 C CA . THR A 1 301 ? 9.028 -3.705 -16.849 1.00 97.75 301 THR A CA 1
ATOM 2219 C C . THR A 1 301 ? 10.522 -3.926 -16.995 1.00 97.75 301 THR A C 1
ATOM 2221 O O . THR A 1 301 ? 11.303 -2.984 -16.892 1.00 97.75 301 THR A O 1
ATOM 2224 N N . LEU A 1 302 ? 10.934 -5.161 -17.236 1.00 96.38 302 LEU A N 1
ATOM 2225 C CA . LEU A 1 302 ? 12.329 -5.568 -17.218 1.00 96.38 302 LEU A CA 1
ATOM 2226 C C . LEU A 1 302 ? 12.683 -6.320 -18.510 1.00 96.38 302 LEU A C 1
ATOM 2228 O O . LEU A 1 302 ? 11.833 -7.019 -19.079 1.00 96.38 302 LEU A O 1
ATOM 2232 N N . PRO A 1 303 ? 13.936 -6.200 -18.983 1.00 93.19 303 PRO A N 1
ATOM 2233 C CA . PRO A 1 303 ? 14.499 -7.148 -19.927 1.00 93.19 303 PRO A CA 1
ATOM 2234 C C . PRO A 1 303 ? 14.289 -8.584 -19.449 1.00 93.19 303 PRO A C 1
ATOM 2236 O O . PRO A 1 303 ? 14.400 -8.883 -18.261 1.00 93.19 303 PRO A O 1
ATOM 2239 N N . TYR A 1 304 ? 14.003 -9.475 -20.389 1.00 91.75 304 TYR A N 1
ATOM 2240 C CA . TYR A 1 304 ? 13.804 -10.896 -20.149 1.00 91.75 304 TYR A CA 1
ATOM 2241 C C . TYR A 1 304 ? 14.375 -11.695 -21.317 1.00 91.75 304 TYR A C 1
ATOM 2243 O O . TYR A 1 304 ? 14.253 -11.274 -22.467 1.00 91.75 304 TYR A O 1
ATOM 2251 N N . LEU A 1 305 ? 14.990 -12.846 -21.040 1.00 88.06 305 LEU A N 1
ATOM 2252 C CA . LEU A 1 305 ? 15.457 -13.749 -22.090 1.00 88.06 305 LEU A CA 1
ATOM 2253 C C . LEU A 1 305 ? 14.245 -14.391 -22.769 1.00 88.06 305 LEU A C 1
ATOM 2255 O O . LEU A 1 305 ? 13.577 -15.229 -22.168 1.00 88.06 305 LEU A O 1
ATOM 2259 N N . ASP A 1 306 ? 13.948 -13.989 -24.002 1.00 83.69 306 ASP A N 1
ATOM 2260 C CA . ASP A 1 306 ? 12.762 -14.452 -24.714 1.00 83.69 306 ASP A CA 1
ATOM 2261 C C . ASP A 1 306 ? 13.130 -15.651 -25.610 1.00 83.69 306 ASP A C 1
ATOM 2263 O O . ASP A 1 306 ? 13.918 -15.494 -26.552 1.00 83.69 306 ASP A O 1
ATOM 2267 N N . PRO A 1 307 ? 12.614 -16.863 -25.328 1.00 81.56 307 PRO A N 1
ATOM 2268 C CA . PRO A 1 307 ? 12.976 -18.061 -26.081 1.00 81.56 307 PRO A CA 1
ATOM 2269 C C . PRO A 1 307 ? 12.519 -18.025 -27.539 1.00 81.56 307 PRO A C 1
ATOM 2271 O O . PRO A 1 307 ? 13.203 -18.577 -28.399 1.00 81.56 307 PRO A O 1
ATOM 2274 N N . GLU A 1 308 ? 11.384 -17.383 -27.827 1.00 82.69 308 GLU A N 1
ATOM 2275 C CA . GLU A 1 308 ? 10.832 -17.303 -29.182 1.00 82.69 308 GLU A CA 1
ATOM 2276 C C . GLU A 1 308 ? 11.674 -16.358 -30.037 1.00 82.69 308 GLU A C 1
ATOM 2278 O O . GLU A 1 308 ? 12.092 -16.720 -31.141 1.00 82.69 308 GLU A O 1
ATOM 2283 N N . LEU A 1 309 ? 12.016 -15.187 -29.487 1.00 81.88 309 LEU A N 1
ATOM 2284 C CA . LEU A 1 309 ? 12.948 -14.260 -30.131 1.00 81.88 309 LEU A CA 1
ATOM 2285 C C . LEU A 1 309 ? 14.320 -14.913 -30.313 1.00 81.88 309 LEU A C 1
ATOM 2287 O O . LEU A 1 309 ? 14.874 -14.873 -31.411 1.00 81.88 309 LEU A O 1
ATOM 2291 N N . SER A 1 310 ? 14.827 -15.593 -29.281 1.00 83.62 310 SER A N 1
ATOM 2292 C CA . SER A 1 310 ? 16.133 -16.259 -29.340 1.00 83.62 310 SER A CA 1
ATOM 2293 C C . SER A 1 310 ? 16.187 -17.340 -30.425 1.00 83.62 310 SER A C 1
ATOM 2295 O O . SER A 1 310 ? 17.183 -17.465 -31.139 1.00 83.62 310 SER A O 1
ATOM 2297 N N . ALA A 1 311 ? 15.103 -18.106 -30.587 1.00 81.38 311 ALA A N 1
ATOM 2298 C CA . ALA A 1 311 ? 14.978 -19.099 -31.648 1.00 81.38 311 ALA A CA 1
ATOM 2299 C C . ALA A 1 311 ? 14.933 -18.452 -33.041 1.00 81.38 311 ALA A C 1
ATOM 2301 O O . ALA A 1 311 ? 15.557 -18.963 -33.970 1.00 81.38 311 ALA A O 1
ATOM 2302 N N . SER A 1 312 ? 14.232 -17.323 -33.186 1.00 84.75 312 SER A N 1
ATOM 2303 C CA . SER A 1 312 ? 14.120 -16.607 -34.462 1.00 84.75 312 SER A CA 1
ATOM 2304 C C . SER A 1 312 ? 15.426 -15.935 -34.906 1.00 84.75 312 SER A C 1
ATOM 2306 O O . SER A 1 312 ? 15.744 -15.941 -36.094 1.00 84.75 312 SER A O 1
ATOM 2308 N N . GLU A 1 313 ? 16.214 -15.404 -33.965 1.00 83.12 313 GLU A N 1
ATOM 2309 C CA . GLU A 1 313 ? 17.478 -14.716 -34.256 1.00 83.12 313 GLU A CA 1
ATOM 2310 C C . GLU A 1 313 ? 18.694 -15.656 -34.281 1.00 83.12 313 GLU A C 1
ATOM 2312 O O . GLU A 1 313 ? 19.793 -15.239 -34.651 1.00 83.12 313 GLU A O 1
ATOM 2317 N N . GLY A 1 314 ? 18.525 -16.918 -33.870 1.00 76.88 314 GLY A N 1
ATOM 2318 C CA . GLY A 1 314 ? 19.610 -17.901 -33.784 1.00 76.88 314 GLY A CA 1
ATOM 2319 C C . GLY A 1 314 ? 20.680 -17.559 -32.739 1.00 76.88 314 GLY A C 1
ATOM 2320 O O . GLY A 1 314 ? 21.772 -18.126 -32.762 1.00 76.88 314 GLY A O 1
ATOM 2321 N N . LYS A 1 315 ? 20.382 -16.624 -31.834 1.00 78.19 315 LYS A N 1
ATOM 2322 C CA . LYS A 1 315 ? 21.236 -16.162 -30.736 1.00 78.19 315 LYS A CA 1
ATOM 2323 C C . LYS A 1 315 ? 20.350 -15.736 -29.560 1.00 78.19 315 LYS A C 1
ATOM 2325 O O . LYS A 1 315 ? 19.196 -15.389 -29.790 1.00 78.19 315 LYS A O 1
ATOM 2330 N N . PRO A 1 316 ? 20.862 -15.722 -28.320 1.00 76.31 316 PRO A N 1
ATOM 2331 C CA . PRO A 1 316 ? 20.126 -15.198 -27.174 1.00 76.31 316 PRO A CA 1
ATOM 2332 C C . PRO A 1 316 ? 19.632 -13.772 -27.439 1.00 76.31 316 PRO A C 1
ATOM 2334 O O . PRO A 1 316 ? 20.437 -12.874 -27.693 1.00 76.31 316 PRO A O 1
ATOM 2337 N N . ALA A 1 317 ? 18.316 -13.587 -27.382 1.00 82.31 317 ALA A N 1
ATOM 2338 C CA . ALA A 1 317 ? 17.642 -12.321 -27.626 1.00 82.31 317 ALA A CA 1
ATOM 2339 C C . ALA A 1 317 ? 16.747 -11.967 -26.436 1.00 82.31 317 ALA A C 1
ATOM 2341 O O . ALA A 1 317 ? 16.128 -12.832 -25.806 1.00 82.31 317 ALA A O 1
ATOM 2342 N N . THR A 1 318 ? 16.697 -10.679 -26.109 1.00 84.94 318 THR A N 1
ATOM 2343 C CA . THR A 1 318 ? 15.911 -10.170 -24.990 1.00 84.94 318 THR A CA 1
ATOM 2344 C C . THR A 1 318 ? 14.633 -9.505 -25.482 1.00 84.94 318 THR A C 1
ATOM 2346 O O . THR A 1 318 ? 14.633 -8.735 -26.439 1.00 84.94 318 THR A O 1
ATOM 2349 N N . GLY A 1 319 ? 13.531 -9.810 -24.804 1.00 89.94 319 GLY A N 1
ATOM 2350 C CA . GLY A 1 319 ? 12.264 -9.099 -24.918 1.00 89.94 319 GLY A CA 1
ATOM 2351 C C . GLY A 1 319 ? 11.942 -8.356 -23.624 1.00 89.94 319 GLY A C 1
ATOM 2352 O O . GLY A 1 319 ? 12.693 -8.418 -22.650 1.00 89.94 319 GLY A O 1
ATOM 2353 N N . LEU A 1 320 ? 10.797 -7.675 -23.590 1.00 94.00 320 LEU A N 1
ATOM 2354 C CA . LEU A 1 320 ? 10.265 -7.093 -22.358 1.00 94.00 320 LEU A CA 1
ATOM 2355 C C . LEU A 1 320 ? 9.257 -8.041 -21.704 1.00 94.00 320 LEU A C 1
ATOM 2357 O O . LEU A 1 320 ? 8.398 -8.643 -22.363 1.00 94.00 320 LEU A O 1
ATOM 2361 N N . ARG A 1 321 ? 9.342 -8.140 -20.380 1.00 95.81 321 ARG A N 1
ATOM 2362 C CA . ARG A 1 321 ? 8.320 -8.737 -19.519 1.00 95.81 321 ARG A CA 1
ATOM 2363 C C . ARG A 1 321 ? 8.113 -7.842 -18.308 1.00 95.81 321 ARG A C 1
ATOM 2365 O O . ARG A 1 321 ? 9.028 -7.152 -17.873 1.00 95.81 321 ARG A O 1
ATOM 2372 N N . VAL A 1 322 ? 6.907 -7.855 -17.761 1.00 97.56 322 VAL A N 1
ATOM 2373 C CA . VAL A 1 322 ? 6.627 -7.201 -16.485 1.00 97.56 322 VAL A CA 1
ATOM 2374 C C . VAL A 1 322 ? 6.758 -8.245 -15.391 1.00 97.56 322 VAL A C 1
ATOM 2376 O O . VAL A 1 322 ? 6.049 -9.253 -15.407 1.00 97.56 322 VAL A O 1
ATOM 2379 N N . ALA A 1 323 ? 7.702 -8.022 -14.487 1.00 97.06 323 ALA A N 1
ATOM 2380 C CA . ALA A 1 323 ? 7.897 -8.837 -13.304 1.00 97.06 323 ALA A CA 1
ATOM 2381 C C . ALA A 1 323 ? 6.976 -8.351 -12.185 1.00 97.06 323 ALA A C 1
ATOM 2383 O O . ALA A 1 323 ? 6.863 -7.147 -11.968 1.00 97.06 323 ALA A O 1
ATOM 2384 N N . PHE A 1 324 ? 6.373 -9.288 -11.461 1.00 96.00 324 PHE A N 1
ATOM 2385 C CA . PHE A 1 324 ? 5.650 -9.062 -10.211 1.00 96.00 324 PHE A CA 1
ATOM 2386 C C . PHE A 1 324 ? 6.221 -9.992 -9.142 1.00 96.00 324 PHE A C 1
ATOM 2388 O O . PHE A 1 324 ? 6.437 -11.178 -9.416 1.00 96.00 324 PHE A O 1
ATOM 2395 N N . LEU A 1 325 ? 6.472 -9.482 -7.938 1.00 92.56 325 LEU A N 1
ATOM 2396 C CA . LEU A 1 325 ? 6.853 -10.332 -6.812 1.00 92.56 325 LEU A CA 1
ATOM 2397 C C . LEU A 1 325 ? 5.605 -10.910 -6.156 1.00 92.56 325 LEU A C 1
ATOM 2399 O O . LEU A 1 325 ? 4.609 -10.223 -5.978 1.00 92.56 325 LEU A O 1
ATOM 2403 N N . SER A 1 326 ? 5.662 -12.192 -5.820 1.00 83.44 326 SER A N 1
ATOM 2404 C CA . SER A 1 326 ? 4.602 -12.838 -5.049 1.00 83.44 326 SER A CA 1
ATOM 2405 C C . SER A 1 326 ? 4.791 -12.549 -3.562 1.00 83.44 326 SER A C 1
ATOM 2407 O O . SER A 1 326 ? 5.918 -12.616 -3.076 1.00 83.44 326 SER A O 1
ATOM 2409 N N . ASP A 1 327 ? 3.693 -12.342 -2.834 1.00 70.00 327 ASP A N 1
ATOM 2410 C CA . ASP A 1 327 ? 3.721 -12.180 -1.370 1.00 70.00 327 ASP A CA 1
ATOM 2411 C C . ASP A 1 327 ? 4.205 -13.454 -0.649 1.00 70.00 327 ASP A C 1
ATOM 2413 O O . ASP A 1 327 ? 4.755 -13.406 0.450 1.00 70.00 327 ASP A O 1
ATOM 2417 N N . GLY A 1 328 ? 4.021 -14.619 -1.281 1.00 66.56 328 GLY A N 1
ATOM 2418 C CA . GLY A 1 328 ? 4.505 -15.908 -0.794 1.00 66.56 328 GLY A CA 1
ATOM 2419 C C . GLY A 1 328 ? 5.960 -16.198 -1.173 1.00 66.56 328 GLY A C 1
ATOM 2420 O O . GLY A 1 328 ? 6.435 -15.848 -2.257 1.00 66.56 328 GLY A O 1
ATOM 2421 N N . VAL A 1 329 ? 6.653 -16.929 -0.299 1.00 71.00 329 VAL A N 1
ATOM 2422 C CA . VAL A 1 329 ? 7.995 -17.453 -0.575 1.00 71.00 329 VAL A CA 1
ATOM 2423 C C . VAL A 1 329 ? 7.935 -18.804 -1.289 1.00 71.00 329 VAL A C 1
ATOM 2425 O O . VAL A 1 329 ? 7.068 -19.636 -1.027 1.00 71.00 329 VAL A O 1
ATOM 2428 N N . ASN A 1 330 ? 8.872 -19.035 -2.204 1.00 70.94 330 ASN A N 1
ATOM 2429 C CA . ASN A 1 330 ? 9.068 -20.334 -2.837 1.00 70.94 330 ASN A CA 1
ATOM 2430 C C . ASN A 1 330 ? 9.749 -21.330 -1.871 1.00 70.94 330 ASN A C 1
ATOM 2432 O O . ASN A 1 330 ? 10.055 -21.013 -0.723 1.00 70.94 330 ASN A O 1
ATOM 2436 N N . VAL A 1 331 ? 10.043 -22.541 -2.357 1.00 65.12 331 VAL A N 1
ATOM 2437 C CA . VAL A 1 331 ? 10.721 -23.604 -1.582 1.00 65.12 331 VAL A CA 1
ATOM 2438 C C . VAL A 1 331 ? 12.084 -23.159 -1.020 1.00 65.12 331 VAL A C 1
ATOM 2440 O O . VAL A 1 331 ? 12.532 -23.689 -0.009 1.00 65.12 331 VAL A O 1
ATOM 2443 N N . ALA A 1 332 ? 12.729 -22.166 -1.640 1.00 65.00 332 ALA A N 1
ATOM 2444 C CA . ALA A 1 332 ? 14.000 -21.594 -1.198 1.00 65.00 332 ALA A CA 1
ATOM 2445 C C . ALA A 1 332 ? 13.841 -20.420 -0.209 1.00 65.00 332 ALA A C 1
ATOM 2447 O O . ALA A 1 332 ? 14.833 -19.793 0.155 1.00 65.00 332 ALA A O 1
ATOM 2448 N N . GLY A 1 333 ? 12.617 -20.109 0.233 1.00 73.94 333 GLY A N 1
ATOM 2449 C CA . GLY A 1 333 ? 12.357 -19.047 1.204 1.00 73.94 333 GLY A CA 1
ATOM 2450 C C . GLY A 1 333 ? 12.446 -17.630 0.632 1.00 73.94 333 GLY A C 1
ATOM 2451 O O . GLY A 1 333 ? 12.553 -16.683 1.404 1.00 73.94 333 GLY A O 1
ATOM 2452 N N . VAL A 1 334 ? 12.396 -17.467 -0.697 1.00 79.94 334 VAL A N 1
ATOM 2453 C CA . VAL A 1 334 ? 12.439 -16.152 -1.361 1.00 79.94 334 VAL A CA 1
ATOM 2454 C C . VAL A 1 334 ? 11.170 -15.879 -2.174 1.00 79.94 334 VAL A C 1
ATOM 2456 O O . VAL A 1 334 ? 10.569 -16.827 -2.685 1.00 79.94 334 VAL A O 1
ATOM 2459 N N . PRO A 1 335 ? 10.758 -14.607 -2.341 1.00 84.25 335 PRO A N 1
ATOM 2460 C CA . PRO A 1 335 ? 9.607 -14.252 -3.168 1.00 84.25 335 PRO A CA 1
ATOM 2461 C C . PRO A 1 335 ? 9.743 -14.776 -4.602 1.00 84.25 335 PRO A C 1
ATOM 2463 O O . PRO A 1 335 ? 10.771 -14.578 -5.266 1.00 84.25 335 PRO A O 1
ATOM 2466 N N . ALA A 1 336 ? 8.705 -15.453 -5.091 1.00 89.25 336 ALA A N 1
ATOM 2467 C CA . ALA A 1 336 ? 8.660 -15.922 -6.473 1.00 89.25 336 ALA A CA 1
ATOM 2468 C C . ALA A 1 336 ? 8.426 -14.748 -7.439 1.00 89.25 336 ALA A C 1
ATOM 2470 O O . ALA A 1 336 ? 7.582 -13.889 -7.170 1.00 89.25 336 ALA A O 1
ATOM 2471 N N . VAL A 1 337 ? 9.133 -14.735 -8.575 1.00 93.00 337 VAL A N 1
ATOM 2472 C CA . VAL A 1 337 ? 8.946 -13.722 -9.625 1.00 93.00 337 VAL A CA 1
ATOM 2473 C C . VAL A 1 337 ? 7.973 -14.246 -10.675 1.00 93.00 337 VAL A C 1
ATOM 2475 O O . VAL A 1 337 ? 8.163 -15.318 -11.248 1.00 93.00 337 VAL A O 1
ATOM 2478 N N . ARG A 1 338 ? 6.912 -13.485 -10.937 1.00 93.31 338 ARG A N 1
ATOM 2479 C CA . ARG A 1 338 ? 5.921 -13.777 -11.973 1.00 93.31 338 ARG A CA 1
ATOM 2480 C C . ARG A 1 338 ? 6.171 -12.882 -13.173 1.00 93.31 338 ARG A C 1
ATOM 2482 O O . ARG A 1 338 ? 6.016 -11.668 -13.089 1.00 93.31 338 ARG A O 1
ATOM 2489 N N . TRP A 1 339 ? 6.534 -13.494 -14.293 1.00 94.31 339 TRP A N 1
ATOM 2490 C CA . TRP A 1 339 ? 6.823 -12.797 -15.542 1.00 94.31 339 TRP A CA 1
ATOM 2491 C C . TRP A 1 339 ? 5.597 -12.779 -16.450 1.00 94.31 339 TRP A C 1
ATOM 2493 O O . TRP A 1 339 ? 5.114 -13.825 -16.886 1.00 94.31 339 TRP A O 1
ATOM 2503 N N . ILE A 1 340 ? 5.093 -11.587 -16.760 1.00 95.38 340 ILE A N 1
ATOM 2504 C CA . ILE A 1 340 ? 3.888 -11.396 -17.571 1.00 95.38 340 ILE A CA 1
ATOM 2505 C C . ILE A 1 340 ? 4.243 -10.645 -18.854 1.00 95.38 340 ILE A C 1
ATOM 2507 O O . ILE A 1 340 ? 5.009 -9.683 -18.852 1.00 95.38 340 ILE A O 1
ATOM 2511 N N . ASN A 1 341 ? 3.689 -11.099 -19.981 1.00 94.12 341 ASN A N 1
ATOM 2512 C CA . ASN A 1 341 ? 3.814 -10.380 -21.245 1.00 94.12 341 ASN A CA 1
ATOM 2513 C C . ASN A 1 341 ? 3.078 -9.026 -21.139 1.00 94.12 341 ASN A C 1
ATOM 2515 O O . ASN A 1 341 ? 1.895 -9.037 -20.784 1.00 94.12 341 ASN A O 1
ATOM 2519 N N . PRO A 1 342 ? 3.724 -7.892 -21.472 1.00 94.75 342 PRO A N 1
ATOM 2520 C CA . PRO A 1 342 ? 3.120 -6.571 -21.327 1.00 94.75 342 PRO A CA 1
ATOM 2521 C C . PRO A 1 342 ? 1.764 -6.411 -22.035 1.00 94.75 342 PRO A C 1
ATOM 2523 O O . PRO A 1 342 ? 0.863 -5.778 -21.495 1.00 94.75 342 PRO A O 1
ATOM 2526 N N . HIS A 1 343 ? 1.547 -7.071 -23.178 1.00 91.06 343 HIS A N 1
ATOM 2527 C CA . HIS A 1 343 ? 0.274 -7.009 -23.912 1.00 91.06 343 HIS A CA 1
ATOM 2528 C C . HIS A 1 343 ? -0.905 -7.674 -23.182 1.00 91.06 343 HIS A C 1
ATOM 2530 O O . HIS A 1 343 ? -2.060 -7.444 -23.537 1.00 91.06 343 HIS A O 1
ATOM 2536 N N . ARG A 1 344 ? -0.646 -8.498 -22.157 1.00 93.56 344 ARG A N 1
ATOM 2537 C CA . ARG A 1 344 ? -1.699 -9.074 -21.303 1.00 93.56 344 ARG A CA 1
ATOM 2538 C C . ARG A 1 344 ? -2.164 -8.098 -20.219 1.00 93.56 344 ARG A C 1
ATOM 2540 O O . ARG A 1 344 ? -3.211 -8.323 -19.620 1.00 93.56 344 ARG A O 1
ATOM 2547 N N . LEU A 1 345 ? -1.410 -7.028 -19.965 1.00 93.38 345 LEU A N 1
ATOM 2548 C CA . LEU A 1 345 ? -1.697 -6.051 -18.921 1.00 93.38 345 LEU A CA 1
ATOM 2549 C C . LEU A 1 345 ? -2.540 -4.904 -19.480 1.00 93.38 345 LEU A C 1
ATOM 2551 O O . LEU A 1 345 ? -2.034 -3.892 -19.950 1.00 93.38 345 LEU A O 1
ATOM 2555 N N . VAL A 1 346 ? -3.858 -5.067 -19.405 1.00 87.19 346 VAL A N 1
ATOM 2556 C CA . VAL A 1 346 ? -4.833 -4.095 -19.934 1.00 87.19 346 VAL A CA 1
ATOM 2557 C C . VAL A 1 346 ? -5.228 -3.001 -18.939 1.00 87.19 346 VAL A C 1
ATOM 2559 O O . VAL A 1 346 ? -5.984 -2.093 -19.274 1.00 87.19 346 VAL A O 1
ATOM 2562 N N . SER A 1 347 ? -4.822 -3.110 -17.675 1.00 91.56 347 SER A N 1
ATOM 2563 C CA . SER A 1 347 ? -5.290 -2.222 -16.600 1.00 91.56 347 SER A CA 1
ATOM 2564 C C . SER A 1 347 ? -4.176 -1.907 -15.628 1.00 91.56 347 SER A C 1
ATOM 2566 O O . SER A 1 347 ? -4.195 -2.298 -14.462 1.00 91.56 347 SER A O 1
ATOM 2568 N N . VAL A 1 348 ? -3.182 -1.226 -16.181 1.00 95.50 348 VAL A N 1
ATOM 2569 C CA . VAL A 1 348 ? -1.994 -0.767 -15.483 1.00 95.50 348 VAL A CA 1
ATOM 2570 C C . VAL A 1 348 ? -1.737 0.698 -15.806 1.00 95.50 348 VAL A C 1
ATOM 2572 O O . VAL A 1 348 ? -2.037 1.168 -16.905 1.00 95.50 348 VAL A O 1
ATOM 2575 N N . GLU A 1 349 ? -1.158 1.415 -14.854 1.00 95.12 349 GLU A N 1
ATOM 2576 C CA . GLU A 1 349 ? -0.690 2.790 -15.027 1.00 95.12 349 GLU A CA 1
ATOM 2577 C C . GLU A 1 349 ? 0.777 2.914 -14.608 1.00 95.12 349 GLU A C 1
ATOM 2579 O O . GLU A 1 349 ? 1.264 2.105 -13.823 1.00 95.12 349 GLU A O 1
ATOM 2584 N N . THR A 1 350 ? 1.490 3.912 -15.138 1.00 96.06 350 THR A N 1
ATOM 2585 C CA . THR A 1 350 ? 2.872 4.198 -14.720 1.00 96.06 350 THR A CA 1
ATOM 2586 C C . THR A 1 350 ? 2.899 4.614 -13.248 1.00 96.06 350 THR A C 1
ATOM 2588 O O . THR A 1 350 ? 2.061 5.406 -12.818 1.00 96.06 350 THR A O 1
ATOM 2591 N N . ALA A 1 351 ? 3.872 4.097 -12.498 1.00 95.88 351 ALA A N 1
ATOM 2592 C CA . ALA A 1 351 ? 3.916 4.180 -11.041 1.00 95.88 351 ALA A CA 1
ATOM 2593 C C . ALA A 1 351 ? 5.271 4.669 -10.492 1.00 95.88 351 ALA A C 1
ATOM 2595 O O . ALA A 1 351 ? 5.740 4.159 -9.481 1.00 95.88 351 ALA A O 1
ATOM 2596 N N . PHE A 1 352 ? 5.916 5.649 -11.139 1.00 96.44 352 PHE A N 1
ATOM 2597 C CA . PHE A 1 352 ? 7.086 6.317 -10.539 1.00 96.44 352 PHE A CA 1
ATOM 2598 C C . PHE A 1 352 ? 6.690 7.189 -9.347 1.00 96.44 352 PHE A C 1
ATOM 2600 O O . PHE A 1 352 ? 7.464 7.356 -8.412 1.00 96.44 352 PHE A O 1
ATOM 2607 N N . ALA A 1 353 ? 5.498 7.779 -9.419 1.00 96.25 353 ALA A N 1
ATOM 2608 C CA . ALA A 1 353 ? 4.849 8.460 -8.317 1.00 96.25 353 ALA A CA 1
ATOM 2609 C C . ALA A 1 353 ? 3.473 7.842 -8.069 1.00 96.25 353 ALA A C 1
ATOM 2611 O O . ALA A 1 353 ? 2.768 7.470 -9.015 1.00 96.25 353 ALA A O 1
ATOM 2612 N N . LEU A 1 354 ? 3.074 7.799 -6.801 1.00 95.56 354 LEU A N 1
ATOM 2613 C CA . LEU A 1 354 ? 1.783 7.304 -6.338 1.00 95.56 354 LEU A CA 1
ATOM 2614 C C . LEU A 1 354 ? 1.030 8.384 -5.569 1.00 95.56 354 LEU A C 1
ATOM 2616 O O . LEU A 1 354 ? 1.607 9.320 -5.018 1.00 95.56 354 LEU A O 1
ATOM 2620 N N . THR A 1 355 ? -0.291 8.253 -5.501 1.00 93.56 355 THR A N 1
ATOM 2621 C CA . THR A 1 355 ? -1.066 9.044 -4.542 1.00 93.56 355 THR A CA 1
ATOM 2622 C C . THR A 1 355 ? -0.889 8.478 -3.136 1.00 93.56 355 THR A C 1
ATOM 2624 O O . THR A 1 355 ? -0.858 7.257 -3.011 1.00 93.56 355 THR A O 1
ATOM 2627 N N . VAL A 1 356 ? -0.897 9.311 -2.087 1.00 91.62 356 VAL A N 1
ATOM 2628 C CA . VAL A 1 356 ? -0.803 8.839 -0.682 1.00 91.62 356 VAL A CA 1
ATOM 2629 C C . VAL A 1 356 ? -1.827 7.732 -0.379 1.00 91.62 356 VAL A C 1
ATOM 2631 O O . VAL A 1 356 ? -1.470 6.710 0.189 1.00 91.62 356 VAL A O 1
ATOM 2634 N N . HIS A 1 357 ? -3.063 7.863 -0.874 1.00 86.25 357 HIS A N 1
ATOM 2635 C CA . HIS A 1 357 ? -4.109 6.835 -0.747 1.00 86.25 357 HIS A CA 1
ATOM 2636 C C . HIS A 1 357 ? -3.728 5.468 -1.348 1.00 86.25 357 HIS A C 1
ATOM 2638 O O . HIS A 1 357 ? -4.113 4.434 -0.825 1.00 86.25 357 HIS A O 1
ATOM 2644 N N . LYS A 1 358 ? -2.973 5.443 -2.455 1.00 86.69 358 LYS A N 1
ATOM 2645 C CA . LYS A 1 358 ? -2.556 4.196 -3.126 1.00 86.69 358 LYS A CA 1
ATOM 2646 C C . LYS A 1 358 ? -1.327 3.550 -2.486 1.00 86.69 358 LYS A C 1
ATOM 2648 O O . LYS A 1 358 ? -1.007 2.424 -2.832 1.00 86.69 358 LYS A O 1
ATOM 2653 N N . ALA A 1 359 ? -0.641 4.273 -1.605 1.00 87.31 359 ALA A N 1
ATOM 2654 C CA . ALA A 1 359 ? 0.514 3.780 -0.864 1.00 87.31 359 ALA A CA 1
ATOM 2655 C C . ALA A 1 359 ? 0.150 3.301 0.553 1.00 87.31 359 ALA A C 1
ATOM 2657 O O . ALA A 1 359 ? 1.037 2.912 1.306 1.00 87.31 359 ALA A O 1
ATOM 2658 N N . GLN A 1 360 ? -1.132 3.341 0.937 1.00 83.50 360 GLN A N 1
ATOM 2659 C CA . GLN A 1 360 ? -1.580 2.813 2.228 1.00 83.50 360 GLN A CA 1
ATOM 2660 C C . GLN A 1 360 ? -1.268 1.314 2.335 1.00 83.50 360 GLN A C 1
ATOM 2662 O O . GLN A 1 360 ? -1.418 0.577 1.361 1.00 83.50 360 GLN A O 1
ATOM 2667 N N . GLY A 1 361 ? -0.802 0.885 3.510 1.00 77.06 361 GLY A N 1
ATOM 2668 C CA . GLY A 1 361 ? -0.377 -0.495 3.764 1.00 77.06 361 GLY A CA 1
ATOM 2669 C C . GLY A 1 361 ? 0.955 -0.898 3.112 1.00 77.06 361 GLY A C 1
ATOM 2670 O O . GLY A 1 361 ? 1.289 -2.078 3.117 1.00 77.06 361 GLY A O 1
ATOM 2671 N N . SER A 1 362 ? 1.709 0.045 2.529 1.00 82.12 362 SER A N 1
ATOM 2672 C CA . SER A 1 362 ? 3.038 -0.190 1.936 1.00 82.12 362 SER A CA 1
ATOM 2673 C C . SER A 1 362 ? 4.135 0.578 2.681 1.00 82.12 362 SER A C 1
ATOM 2675 O O . SER A 1 362 ? 3.873 1.652 3.228 1.00 82.12 362 SER A O 1
ATOM 2677 N N . GLU A 1 363 ? 5.364 0.053 2.657 1.00 78.25 363 GLU A N 1
ATOM 2678 C CA . GLU A 1 363 ? 6.564 0.655 3.265 1.00 78.25 363 GLU A CA 1
ATOM 2679 C C . GLU A 1 363 ? 7.764 0.667 2.329 1.00 78.25 363 GLU A C 1
ATOM 2681 O O . GLU A 1 363 ? 7.997 -0.364 1.653 1.00 78.25 363 GLU A O 1
#